Protein AF-A0A3N5T4N5-F1 (afdb_monomer)

Foldseek 3Di:
DDPPDQFPDCVQVVDDPVRNQVVVLVVVLVVLQLQCPQFPLQVVQQVVLVDDSVQRDHPVSVVSRDDDDPVSQVVQACDPVPGRGRRDRDPPVQFPDWAWDPQPPHDIGIDTDGPVRLVVLLVVLLRVCSNQVQAAPAEEEEQAAPDRHPACPSVQSNSVVRHYHYDDNHPDDLVRSLVVLQVVVGQAYEEAPVVVVVSCCCCVPVVVHHPVNSNHPTYHHDDDDD

Structure (mmCIF, N/CA/C/O backbone):
data_AF-A0A3N5T4N5-F1
#
_entry.id   AF-A0A3N5T4N5-F1
#
loop_
_atom_site.group_PDB
_atom_site.id
_atom_site.type_symbol
_atom_site.label_atom_id
_atom_site.label_alt_id
_atom_site.label_comp_id
_atom_site.label_asym_id
_atom_site.label_entity_id
_atom_site.label_seq_id
_atom_site.pdbx_PDB_ins_code
_atom_site.Cartn_x
_atom_site.Cartn_y
_atom_site.Cartn_z
_atom_site.occupancy
_atom_site.B_iso_or_equiv
_atom_site.auth_seq_id
_atom_site.auth_comp_id
_atom_site.auth_asym_id
_atom_site.auth_atom_id
_atom_site.pdbx_PDB_model_num
ATOM 1 N N . MET A 1 1 ? 5.142 -23.959 -7.190 1.00 54.25 1 MET A N 1
ATOM 2 C CA . MET A 1 1 ? 3.929 -23.129 -7.372 1.00 54.25 1 MET A CA 1
ATOM 3 C C . MET A 1 1 ? 3.303 -23.478 -8.712 1.00 54.25 1 MET A C 1
ATOM 5 O O . MET A 1 1 ? 4.038 -23.664 -9.674 1.00 54.25 1 MET A O 1
ATOM 9 N N . ASN A 1 2 ? 1.986 -23.679 -8.752 1.00 51.00 2 ASN A N 1
ATOM 10 C CA . ASN A 1 2 ? 1.292 -24.275 -9.895 1.00 51.00 2 ASN A CA 1
ATOM 11 C C . ASN A 1 2 ? 1.090 -23.215 -10.997 1.00 51.00 2 ASN A C 1
ATOM 13 O O . ASN A 1 2 ? 0.384 -22.235 -10.772 1.00 51.00 2 ASN A O 1
ATOM 17 N N . GLN A 1 3 ? 1.701 -23.384 -12.176 1.00 56.78 3 GLN A N 1
ATOM 18 C CA . GLN A 1 3 ? 1.667 -22.388 -13.267 1.00 56.78 3 GLN A CA 1
ATOM 19 C C . GLN A 1 3 ? 0.248 -22.097 -13.814 1.00 56.78 3 GLN A C 1
ATOM 21 O O . GLN A 1 3 ? 0.063 -21.132 -14.546 1.00 56.78 3 GLN A O 1
ATOM 26 N N . GLY A 1 4 ? -0.765 -22.882 -13.423 1.00 72.50 4 GLY A N 1
ATOM 27 C CA . GLY A 1 4 ? -2.178 -22.688 -13.779 1.00 72.50 4 GLY A CA 1
ATOM 28 C C . GLY A 1 4 ? -3.044 -21.968 -12.734 1.00 72.50 4 GLY A C 1
ATOM 29 O O . GLY A 1 4 ? -4.261 -21.908 -12.896 1.00 72.50 4 GLY A O 1
ATOM 30 N N . GLN A 1 5 ? -2.473 -21.451 -11.642 1.00 84.75 5 GLN A N 1
ATOM 31 C CA . GLN A 1 5 ? -3.257 -20.783 -10.601 1.00 84.75 5 GLN A CA 1
ATOM 32 C C . GLN A 1 5 ? -3.769 -19.407 -11.081 1.00 84.75 5 GLN A C 1
ATOM 34 O O . GLN A 1 5 ? -3.007 -18.462 -11.287 1.00 84.75 5 GLN A O 1
ATOM 39 N N . ARG A 1 6 ? -5.092 -19.289 -11.269 1.00 88.94 6 ARG A N 1
ATOM 40 C CA . ARG A 1 6 ? -5.744 -18.065 -11.777 1.00 88.94 6 ARG A CA 1
ATOM 41 C C . ARG A 1 6 ? -5.806 -16.937 -10.742 1.00 88.94 6 ARG A C 1
ATOM 43 O O . ARG A 1 6 ? -5.573 -15.789 -11.096 1.00 88.94 6 ARG A O 1
ATOM 50 N N . CYS A 1 7 ? -6.078 -17.283 -9.489 1.00 94.06 7 CYS A N 1
ATOM 51 C CA . CYS A 1 7 ? -6.287 -16.369 -8.363 1.00 94.06 7 CYS A CA 1
ATOM 52 C C . CYS A 1 7 ? -5.176 -16.549 -7.326 1.00 94.06 7 CYS A C 1
ATOM 54 O O . CYS A 1 7 ? -4.741 -17.680 -7.111 1.00 94.06 7 CYS A O 1
ATOM 56 N N . TRP A 1 8 ? -4.741 -15.478 -6.665 1.00 96.00 8 TRP A N 1
ATOM 57 C CA . TRP A 1 8 ? -3.746 -15.553 -5.590 1.00 96.00 8 TRP A CA 1
ATOM 58 C C . TRP A 1 8 ? -4.283 -16.356 -4.400 1.00 96.00 8 TRP A C 1
ATOM 60 O O . TRP A 1 8 ? -3.633 -17.282 -3.918 1.00 96.00 8 TRP A O 1
ATOM 70 N N . ASN A 1 9 ? -5.519 -16.073 -3.998 1.00 95.31 9 ASN A N 1
ATOM 71 C CA . ASN A 1 9 ? -6.227 -16.762 -2.934 1.00 95.31 9 ASN A CA 1
ATOM 72 C C . ASN A 1 9 ? -7.598 -17.227 -3.448 1.00 95.31 9 ASN A C 1
ATOM 74 O O . ASN A 1 9 ? -8.590 -16.505 -3.318 1.00 95.31 9 ASN A O 1
ATOM 78 N N . PRO A 1 10 ? -7.684 -18.444 -4.019 1.00 93.19 10 PRO A N 1
ATOM 79 C CA . PRO A 1 10 ? -8.934 -18.972 -4.556 1.00 93.19 10 PRO A CA 1
ATOM 80 C C . PRO A 1 10 ? -10.065 -18.980 -3.525 1.00 93.19 10 PRO A C 1
ATOM 82 O O . PRO A 1 10 ? -11.187 -18.639 -3.864 1.00 93.19 10 PRO A O 1
ATOM 85 N N . TYR A 1 11 ? -9.768 -19.280 -2.256 1.00 93.62 11 TYR A N 1
ATOM 86 C CA . TYR A 1 11 ? -10.780 -19.318 -1.201 1.00 93.62 11 TYR A CA 1
ATOM 87 C C . TYR A 1 11 ? -11.482 -17.968 -1.009 1.00 93.62 11 TYR A C 1
ATOM 89 O O . TYR A 1 11 ? -12.695 -17.939 -0.842 1.00 93.62 11 TYR A O 1
ATOM 97 N N . LEU A 1 12 ? -10.742 -16.855 -1.042 1.00 95.25 12 LEU A N 1
ATOM 98 C CA . LEU A 1 12 ? -11.322 -15.519 -0.877 1.00 95.25 12 LEU A CA 1
ATOM 99 C C . LEU A 1 12 ? -11.847 -14.923 -2.189 1.00 95.25 12 LEU A C 1
ATOM 101 O O . LEU A 1 12 ? -12.856 -14.221 -2.170 1.00 95.25 12 LEU A O 1
ATOM 105 N N . GLU A 1 13 ? -11.186 -15.187 -3.317 1.00 95.69 13 GLU A N 1
ATOM 106 C CA . GLU A 1 13 ? -11.529 -14.592 -4.618 1.00 95.69 13 GLU A CA 1
ATOM 107 C C . GLU A 1 13 ? -12.729 -15.255 -5.299 1.00 95.69 13 GLU A C 1
ATOM 109 O O . GLU A 1 13 ? -13.323 -14.652 -6.192 1.00 95.69 13 GLU A O 1
ATOM 114 N N . THR A 1 14 ? -13.109 -16.469 -4.888 1.00 95.06 14 THR A N 1
ATOM 115 C CA . THR A 1 14 ? -14.252 -17.194 -5.466 1.00 95.06 14 THR A CA 1
ATOM 116 C C . THR A 1 14 ? -15.444 -17.320 -4.520 1.00 95.06 14 THR A C 1
ATOM 118 O O . THR A 1 14 ? -16.346 -18.108 -4.801 1.00 95.06 14 THR A O 1
ATOM 121 N N . LEU A 1 15 ? -15.468 -16.576 -3.408 1.00 97.38 15 LEU A N 1
ATOM 122 C CA . LEU A 1 15 ? -16.640 -16.530 -2.528 1.00 97.38 15 LEU A CA 1
ATOM 123 C C . LEU A 1 15 ? -17.871 -16.055 -3.301 1.00 97.38 15 LEU A C 1
ATOM 125 O O . LEU A 1 15 ? -17.802 -15.117 -4.102 1.00 97.38 15 LEU A O 1
ATOM 129 N N . THR A 1 16 ? -19.026 -16.649 -3.005 1.00 98.25 16 THR A N 1
ATOM 130 C CA . THR A 1 16 ? -20.296 -16.092 -3.475 1.00 98.25 16 THR A CA 1
ATOM 131 C C . THR A 1 16 ? -20.502 -14.693 -2.893 1.00 98.25 16 THR A C 1
ATOM 133 O O . THR A 1 16 ? -19.926 -14.314 -1.867 1.00 98.25 16 THR A O 1
ATOM 136 N N . ARG A 1 17 ? -21.367 -13.895 -3.528 1.00 97.25 17 ARG A N 1
ATOM 137 C CA . ARG A 1 17 ? -21.640 -12.531 -3.058 1.00 97.25 17 ARG A CA 1
ATOM 138 C C . ARG A 1 17 ? -22.170 -12.501 -1.622 1.00 97.25 17 ARG A C 1
ATOM 140 O O . ARG A 1 17 ? -21.812 -11.606 -0.860 1.00 97.25 17 ARG A O 1
ATOM 147 N N . GLU A 1 18 ? -22.996 -13.477 -1.264 1.00 97.81 18 GLU A N 1
ATOM 148 C CA . GLU A 1 18 ? -23.557 -13.626 0.078 1.00 97.81 18 GLU A CA 1
ATOM 149 C C . GLU A 1 18 ? -22.475 -13.966 1.111 1.00 97.81 18 GLU A C 1
ATOM 151 O O . GLU A 1 18 ? -22.371 -13.302 2.146 1.00 97.81 18 GLU A O 1
ATOM 156 N N . GLU A 1 19 ? -21.611 -14.940 0.813 1.00 98.12 19 GLU A N 1
ATOM 157 C CA . GLU A 1 19 ? -20.500 -15.310 1.693 1.00 98.12 19 GLU A CA 1
ATOM 158 C C . GLU A 1 19 ? -19.517 -14.156 1.887 1.00 98.12 19 GLU A C 1
ATOM 160 O O . GLU A 1 19 ? -19.086 -13.899 3.014 1.00 98.12 19 GLU A O 1
ATOM 165 N N . LEU A 1 20 ? -19.211 -13.427 0.810 1.00 97.56 20 LEU A N 1
ATOM 166 C CA . LEU A 1 20 ? -18.356 -12.248 0.855 1.00 97.56 20 LEU A CA 1
ATOM 167 C C . LEU A 1 20 ? -18.965 -11.152 1.736 1.00 97.56 20 LEU A C 1
ATOM 169 O O . LEU A 1 20 ? -18.267 -10.608 2.592 1.00 97.56 20 LEU A O 1
ATOM 173 N N . HIS A 1 21 ? -20.256 -10.847 1.576 1.00 97.56 21 HIS A N 1
ATOM 174 C CA . HIS A 1 21 ? -20.948 -9.866 2.417 1.00 97.56 21 HIS A CA 1
ATOM 175 C C . HIS A 1 21 ? -20.937 -10.273 3.894 1.00 97.56 21 HIS A C 1
ATOM 177 O O . 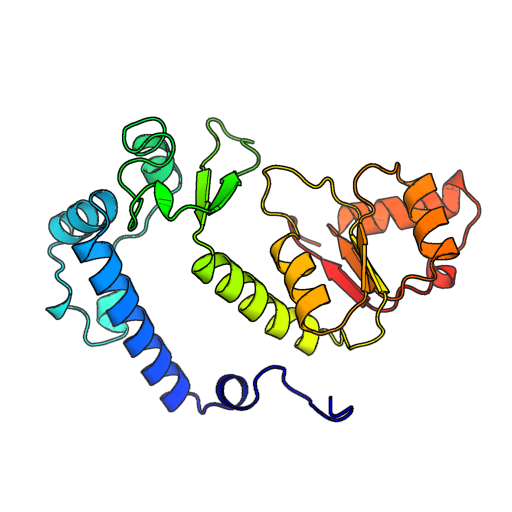HIS A 1 21 ? -20.645 -9.447 4.760 1.00 97.56 21 HIS A O 1
ATOM 183 N N . ARG A 1 22 ? -21.197 -11.550 4.195 1.00 98.00 22 ARG A N 1
ATOM 184 C CA . ARG A 1 22 ? -21.143 -12.079 5.564 1.00 98.00 22 ARG A CA 1
ATOM 185 C C . ARG A 1 22 ? -19.745 -11.925 6.170 1.00 98.00 22 ARG A C 1
ATOM 187 O O . ARG A 1 22 ? -19.619 -11.442 7.295 1.00 98.00 22 ARG A O 1
ATOM 194 N N . LEU A 1 23 ? -18.698 -12.269 5.415 1.00 98.00 23 LEU A N 1
ATOM 195 C CA . LEU A 1 23 ? -17.307 -12.110 5.845 1.00 98.00 23 LEU A CA 1
ATOM 196 C C . LEU A 1 23 ? -16.938 -10.635 6.067 1.00 98.00 23 LEU A C 1
ATOM 198 O O . LEU A 1 23 ? -16.291 -10.300 7.059 1.00 98.00 23 LEU A O 1
ATOM 202 N N . GLN A 1 24 ? -17.347 -9.747 5.161 1.00 97.88 24 GLN A N 1
ATOM 203 C CA . GLN A 1 24 ? -17.106 -8.307 5.264 1.00 97.88 24 GLN A CA 1
ATOM 204 C C . GLN A 1 24 ? -17.772 -7.710 6.505 1.00 97.88 24 GLN A C 1
ATOM 206 O O . GLN A 1 24 ? -17.111 -6.991 7.253 1.00 97.88 24 GLN A O 1
ATOM 211 N N . LEU A 1 25 ? -19.036 -8.052 6.773 1.00 98.44 25 LEU A N 1
ATOM 212 C CA . LEU A 1 25 ? -19.742 -7.602 7.972 1.00 98.44 25 LEU A CA 1
ATOM 213 C C . LEU A 1 25 ? -19.061 -8.115 9.248 1.00 98.44 25 LEU A C 1
ATOM 215 O O . LEU A 1 25 ? -18.836 -7.344 10.179 1.00 98.44 25 LEU A O 1
ATOM 219 N N . GLN A 1 26 ? -18.666 -9.391 9.281 1.00 98.31 26 GLN A N 1
ATOM 220 C CA . GLN A 1 26 ? -17.928 -9.963 10.409 1.00 98.31 26 GLN A CA 1
ATOM 221 C C . GLN A 1 26 ? -16.600 -9.225 10.657 1.00 98.31 26 GLN A C 1
ATOM 223 O O . GLN A 1 26 ? -16.291 -8.871 11.798 1.00 98.31 26 GLN A O 1
ATOM 228 N N . LYS A 1 27 ? -15.822 -8.963 9.598 1.00 97.81 27 LYS A N 1
ATOM 229 C CA . LYS A 1 27 ? -14.558 -8.215 9.687 1.00 97.81 27 LYS A CA 1
ATOM 230 C C . LYS A 1 27 ? -14.782 -6.774 10.140 1.00 97.81 27 LYS A C 1
ATOM 232 O O . LYS A 1 27 ? -14.050 -6.302 11.007 1.00 97.81 27 LYS A O 1
ATOM 237 N N . PHE A 1 28 ? -15.807 -6.103 9.616 1.00 98.31 28 PHE A N 1
ATOM 238 C CA . PHE A 1 28 ? -16.141 -4.740 10.017 1.00 98.31 28 PHE A CA 1
ATOM 239 C C . PHE A 1 28 ? -16.504 -4.669 11.503 1.00 98.31 28 PHE A C 1
ATOM 241 O O . PHE A 1 28 ? -15.934 -3.853 12.218 1.00 98.31 28 PHE A O 1
ATOM 248 N N . LYS A 1 29 ? -17.367 -5.568 12.001 1.00 98.50 29 LYS A N 1
ATOM 249 C CA . LYS A 1 29 ? -17.714 -5.643 13.433 1.00 98.50 29 LYS A CA 1
ATOM 250 C C . LYS A 1 29 ? -16.474 -5.801 14.309 1.00 98.50 29 LYS A C 1
ATOM 252 O O . LYS A 1 29 ? -16.352 -5.122 15.326 1.00 98.50 29 LYS A O 1
ATOM 257 N N . ARG A 1 30 ? -15.533 -6.659 13.897 1.00 98.38 30 ARG A N 1
ATOM 258 C CA . ARG A 1 30 ? -14.265 -6.860 14.611 1.00 98.38 30 ARG A CA 1
ATOM 259 C C . ARG A 1 30 ? -13.416 -5.586 14.643 1.00 98.38 30 ARG A C 1
ATOM 261 O O . ARG A 1 30 ? -12.951 -5.218 15.716 1.00 98.38 30 ARG A O 1
ATOM 268 N N . ILE A 1 31 ? -13.227 -4.918 13.504 1.00 97.44 31 ILE A N 1
ATOM 269 C CA . ILE A 1 31 ? -12.419 -3.687 13.413 1.00 97.44 31 ILE A CA 1
ATOM 270 C C . ILE A 1 31 ? -13.084 -2.539 14.180 1.00 97.44 31 ILE A C 1
ATOM 272 O O . ILE A 1 31 ? -12.409 -1.820 14.910 1.00 97.44 31 ILE A O 1
ATOM 276 N N . PHE A 1 32 ? -14.407 -2.395 14.075 1.00 98.31 32 PHE A N 1
ATOM 277 C CA . PHE A 1 32 ? -15.164 -1.383 14.805 1.00 98.31 32 PHE A CA 1
ATOM 278 C C . PHE A 1 32 ? -15.040 -1.578 16.319 1.00 98.31 32 PHE A C 1
ATOM 280 O O . PHE A 1 32 ? -14.701 -0.638 17.034 1.00 98.31 32 PHE A O 1
ATOM 287 N N . HIS A 1 33 ? -15.243 -2.810 16.803 1.00 98.62 33 HIS A N 1
ATOM 288 C CA . HIS A 1 33 ? -15.056 -3.145 18.213 1.00 98.62 33 HIS A CA 1
ATOM 289 C C . HIS A 1 33 ? -13.613 -2.892 18.671 1.00 98.62 33 HIS A C 1
ATOM 291 O O . HIS A 1 33 ? -13.399 -2.281 19.713 1.00 98.62 33 HIS A O 1
ATOM 297 N N . TRP A 1 34 ? -12.619 -3.300 17.876 1.00 98.38 34 TRP A N 1
ATOM 298 C CA . TRP A 1 34 ? -11.208 -3.057 18.173 1.00 98.38 34 TRP A CA 1
ATOM 299 C C . TRP A 1 34 ? -10.899 -1.563 18.313 1.00 98.38 34 TRP A C 1
ATOM 301 O O . TRP A 1 34 ? -10.340 -1.153 19.329 1.00 98.38 34 TRP A O 1
ATOM 311 N N . ALA A 1 35 ? -11.322 -0.746 17.345 1.00 98.06 35 ALA A N 1
ATOM 312 C CA . ALA A 1 35 ? -11.119 0.698 17.358 1.00 98.06 35 ALA A CA 1
ATOM 313 C C . ALA A 1 35 ? -11.848 1.374 18.532 1.00 98.06 35 ALA A C 1
ATOM 315 O O . ALA A 1 35 ? -11.267 2.236 19.189 1.00 98.06 35 ALA A O 1
ATOM 316 N N . TYR A 1 36 ? -13.081 0.954 18.841 1.00 98.38 36 TYR A N 1
ATOM 317 C CA . TYR A 1 36 ? -13.829 1.437 20.007 1.00 98.38 36 TYR A CA 1
ATOM 318 C C . TYR A 1 36 ? -13.075 1.147 21.316 1.00 98.38 36 TYR A C 1
ATOM 320 O O . TYR A 1 36 ? -12.969 2.002 22.198 1.00 98.38 36 TYR A O 1
ATOM 328 N N . THR A 1 37 ? -12.518 -0.057 21.447 1.00 98.38 37 THR A N 1
ATOM 329 C CA . THR A 1 37 ? -11.851 -0.502 22.674 1.00 98.38 37 THR A CA 1
ATOM 330 C C . THR A 1 37 ? -10.434 0.050 22.817 1.00 98.38 37 THR A C 1
ATOM 332 O O . THR A 1 37 ? -10.040 0.352 23.938 1.00 98.38 37 THR A O 1
ATOM 335 N N . HIS A 1 38 ? -9.683 0.266 21.735 1.00 97.81 38 HIS A N 1
ATOM 336 C CA . HIS A 1 38 ? -8.247 0.569 21.836 1.00 97.81 38 HIS A CA 1
ATOM 337 C C . HIS A 1 38 ? -7.857 1.983 21.396 1.00 97.81 38 HIS A C 1
ATOM 339 O O . HIS A 1 38 ? -6.853 2.505 21.869 1.00 97.81 38 HIS A O 1
ATOM 345 N N . SER A 1 39 ? -8.652 2.653 20.557 1.00 97.44 39 SER A N 1
ATOM 346 C CA . SER A 1 39 ? -8.343 4.015 20.112 1.00 97.44 39 SER A CA 1
ATOM 347 C C . SER A 1 39 ? -9.161 5.056 20.870 1.00 97.44 39 SER A C 1
ATOM 349 O O . SER A 1 39 ? -10.383 5.141 20.733 1.00 97.44 39 SER A O 1
ATOM 351 N N . ARG A 1 40 ? -8.476 5.936 21.612 1.00 96.62 40 ARG A N 1
ATOM 352 C CA . ARG A 1 40 ? -9.116 7.077 22.298 1.00 96.62 40 ARG A CA 1
ATOM 353 C C . ARG A 1 40 ? -9.790 8.037 21.318 1.00 96.62 40 ARG A C 1
ATOM 355 O O . ARG A 1 40 ? -10.783 8.680 21.659 1.00 96.62 40 ARG A O 1
ATOM 362 N N . PHE A 1 41 ? -9.236 8.186 20.118 1.00 97.50 41 PHE A N 1
ATOM 363 C CA . PHE A 1 41 ? -9.827 8.986 19.051 1.00 97.50 41 PHE A CA 1
ATOM 364 C C . PHE A 1 41 ? -11.135 8.367 18.543 1.00 97.50 41 PHE A C 1
ATOM 366 O O . PHE A 1 41 ? -12.175 9.023 18.610 1.00 97.50 41 PHE A O 1
ATOM 373 N N . HIS A 1 42 ? -11.102 7.105 18.106 1.00 98.25 42 HIS A N 1
ATOM 374 C CA . HIS A 1 42 ? -12.282 6.450 17.539 1.00 98.25 42 HIS A CA 1
ATOM 375 C C . HIS A 1 42 ? -13.387 6.261 18.578 1.00 98.25 42 HIS A C 1
ATOM 377 O O . HIS A 1 42 ? -14.543 6.530 18.270 1.00 98.25 42 HIS A O 1
ATOM 383 N N . ARG A 1 43 ? -13.049 5.903 19.825 1.00 98.38 43 ARG A N 1
ATOM 384 C CA . ARG A 1 43 ? -14.037 5.791 20.907 1.00 98.38 43 ARG A CA 1
ATOM 385 C C . ARG A 1 43 ? -14.838 7.080 21.088 1.00 98.38 43 ARG A C 1
ATOM 387 O O . ARG A 1 43 ? -16.058 7.048 20.992 1.00 98.38 43 ARG A O 1
ATOM 394 N N . ARG A 1 44 ? -14.160 8.223 21.257 1.00 97.94 44 ARG A N 1
ATOM 395 C CA . ARG A 1 44 ? -14.820 9.536 21.401 1.00 97.94 44 ARG A CA 1
ATOM 396 C C . ARG A 1 44 ? -15.672 9.886 20.185 1.00 97.94 44 ARG A C 1
ATOM 398 O O . ARG A 1 44 ? -16.754 10.450 20.330 1.00 97.94 44 ARG A O 1
ATOM 405 N N . LEU A 1 45 ? -15.176 9.575 18.988 1.00 98.06 45 LEU A N 1
ATOM 406 C CA . LEU A 1 45 ? -15.893 9.824 17.743 1.00 98.06 45 LEU A CA 1
ATOM 407 C C . LEU A 1 45 ? -17.192 9.000 17.662 1.00 98.06 45 LEU A C 1
ATOM 409 O O . LEU A 1 45 ? -18.231 9.540 17.288 1.00 98.06 45 LEU A O 1
ATOM 413 N N . TYR A 1 46 ? -17.147 7.724 18.048 1.00 98.31 46 TYR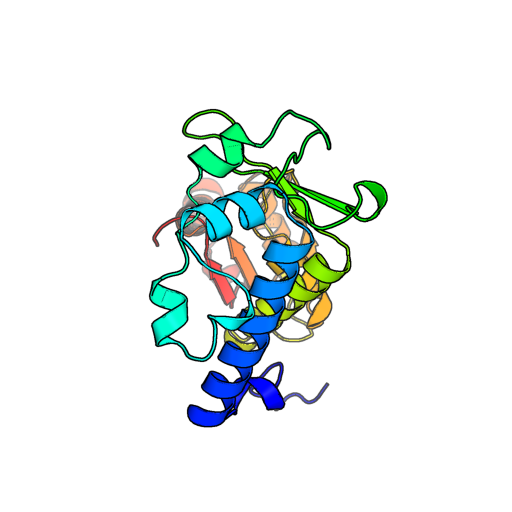 A N 1
ATOM 414 C CA . TYR A 1 46 ? -18.302 6.824 18.034 1.00 98.31 46 TYR A CA 1
ATOM 415 C C . TYR A 1 46 ? -19.302 7.134 19.156 1.00 98.31 46 TYR A C 1
ATOM 417 O O . TYR A 1 46 ? -20.499 7.210 18.891 1.00 98.31 46 TYR A O 1
ATOM 425 N N . GLU A 1 47 ? -18.829 7.423 20.371 1.00 98.00 47 GLU A N 1
ATOM 426 C CA . GLU A 1 47 ? -19.676 7.832 21.501 1.00 98.00 47 GLU A CA 1
ATOM 427 C C . GLU A 1 47 ? -20.432 9.133 21.199 1.00 98.00 47 GLU A C 1
ATOM 429 O O . GLU A 1 47 ? -21.630 9.228 21.455 1.00 98.00 47 GLU A O 1
ATOM 434 N N . LYS A 1 48 ? -19.776 10.114 20.560 1.00 97.88 48 LYS A N 1
ATOM 435 C CA . LYS A 1 48 ? -20.430 11.354 20.108 1.00 97.88 48 LYS A CA 1
ATOM 436 C C . LYS A 1 48 ? -21.532 11.100 19.071 1.00 97.88 48 LYS A C 1
ATOM 438 O O . LYS A 1 48 ? -22.486 11.870 19.000 1.00 97.88 48 LYS A O 1
ATOM 443 N N . ALA A 1 49 ? -21.405 10.039 18.276 1.00 97.62 49 ALA A N 1
ATOM 444 C CA . ALA A 1 49 ? -22.424 9.602 17.323 1.00 97.62 49 ALA A CA 1
ATOM 445 C C . ALA A 1 49 ? -23.504 8.700 17.959 1.00 97.62 49 ALA A C 1
ATOM 447 O O . ALA A 1 49 ? -24.406 8.251 17.253 1.00 97.62 49 ALA A O 1
ATOM 448 N N . GLY A 1 50 ? -23.424 8.424 19.268 1.00 98.00 50 GLY A N 1
ATOM 449 C CA . GLY A 1 50 ? -24.344 7.526 19.966 1.00 98.00 50 GLY A CA 1
ATOM 450 C C . GLY A 1 50 ? -24.229 6.072 19.505 1.00 98.00 50 GLY A C 1
ATOM 451 O O . GLY A 1 50 ? -25.242 5.381 19.434 1.00 98.00 50 GLY A O 1
ATOM 452 N N . LEU A 1 51 ? -23.024 5.629 19.129 1.00 98.19 51 LEU A N 1
ATOM 453 C CA . LEU A 1 51 ? -22.762 4.279 18.630 1.00 98.19 51 LEU A CA 1
ATOM 454 C C . LEU A 1 51 ? -21.886 3.480 19.590 1.00 98.19 51 LEU A C 1
ATOM 456 O O . LEU A 1 51 ? -20.834 3.943 20.026 1.00 98.19 51 LEU A O 1
ATOM 460 N N . THR A 1 52 ? -22.278 2.233 19.816 1.00 98.12 52 THR A N 1
ATOM 461 C CA . THR A 1 52 ? -21.522 1.196 20.520 1.00 98.12 52 THR A CA 1
ATOM 462 C C . THR A 1 52 ? -21.295 -0.009 19.598 1.00 98.12 52 THR A C 1
ATOM 464 O O . THR A 1 52 ? -21.969 -0.152 18.575 1.00 98.12 52 THR A O 1
ATOM 467 N N . PRO A 1 53 ? -20.371 -0.934 19.921 1.00 98.06 53 PRO A N 1
ATOM 468 C CA . PRO A 1 53 ? -20.159 -2.128 19.100 1.00 98.06 53 PRO A CA 1
ATOM 469 C C . PRO A 1 53 ? -21.399 -3.018 18.923 1.00 98.06 53 PRO A C 1
ATOM 471 O O . PRO A 1 53 ? -21.484 -3.740 17.929 1.00 98.06 53 PRO A O 1
ATOM 474 N N . ALA A 1 54 ? -22.352 -2.973 19.862 1.00 97.69 54 ALA A N 1
ATOM 475 C CA . ALA A 1 54 ? -23.590 -3.745 19.787 1.00 97.69 54 ALA A CA 1
ATOM 476 C C . ALA A 1 54 ? -24.553 -3.225 18.705 1.00 97.69 54 ALA A C 1
ATOM 478 O O . ALA A 1 54 ? -25.338 -4.008 18.175 1.00 97.69 54 ALA A O 1
ATOM 479 N N . ASP A 1 55 ? -24.449 -1.946 18.332 1.00 97.81 55 ASP A N 1
ATOM 480 C CA . ASP A 1 55 ? -25.312 -1.314 17.327 1.00 97.81 55 ASP A CA 1
ATOM 481 C C . ASP A 1 55 ? -24.985 -1.747 15.891 1.00 97.81 55 ASP A C 1
ATOM 483 O O . ASP A 1 55 ? -25.773 -1.514 14.980 1.00 97.81 55 ASP A O 1
ATOM 487 N N . ILE A 1 56 ? -23.825 -2.373 15.662 1.00 98.12 56 ILE A N 1
ATOM 488 C CA . ILE A 1 56 ? -23.394 -2.791 14.326 1.00 98.12 56 ILE A CA 1
ATOM 489 C C . ILE A 1 56 ? -23.825 -4.236 14.067 1.00 98.12 56 ILE A C 1
ATOM 491 O O . ILE A 1 56 ? -23.117 -5.203 14.377 1.00 98.12 56 ILE A O 1
ATOM 495 N N . THR A 1 57 ? -25.004 -4.389 13.469 1.00 97.12 57 THR A N 1
ATOM 496 C CA . THR A 1 57 ? -25.594 -5.700 13.154 1.00 97.12 57 THR A CA 1
ATOM 497 C C . THR A 1 57 ? -25.740 -5.955 11.659 1.00 97.12 57 THR A C 1
ATOM 499 O O . THR A 1 57 ? -25.823 -7.110 11.248 1.00 97.12 57 THR A O 1
ATOM 502 N N . SER A 1 58 ? -25.704 -4.899 10.848 1.00 97.50 58 SER A N 1
ATOM 503 C CA . SER A 1 58 ? -25.934 -4.934 9.407 1.00 97.50 58 SER A CA 1
ATOM 504 C C . SER A 1 58 ? -25.072 -3.907 8.660 1.00 97.50 58 SER A C 1
ATOM 506 O O . SER A 1 58 ? -24.437 -3.043 9.262 1.00 97.50 58 SER A O 1
ATOM 508 N N . PHE A 1 59 ? -25.071 -3.966 7.324 1.00 95.81 59 PHE A N 1
ATOM 509 C CA . PHE A 1 59 ? -24.452 -2.928 6.488 1.00 95.81 59 PHE A CA 1
ATOM 510 C C . PHE A 1 59 ? -25.174 -1.577 6.563 1.00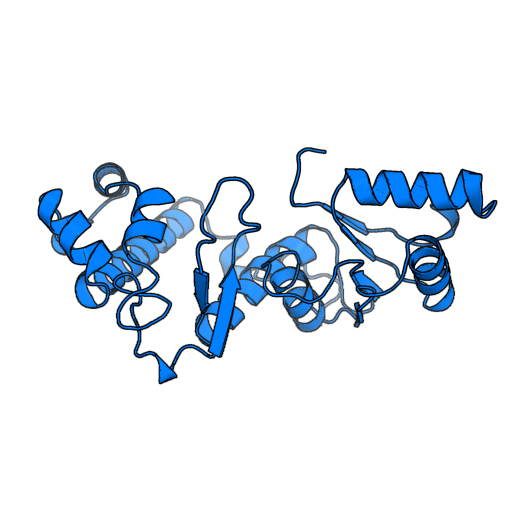 95.81 59 PHE A C 1
ATOM 512 O O . PHE A 1 59 ? -24.549 -0.551 6.302 1.00 95.81 59 PHE A O 1
ATOM 519 N N . GLU A 1 60 ? -26.465 -1.559 6.908 1.00 97.44 60 GLU A N 1
ATOM 520 C CA . GLU A 1 60 ? -27.202 -0.306 7.099 1.00 97.44 60 GLU A CA 1
ATOM 521 C C . GLU A 1 60 ? -26.650 0.456 8.307 1.00 97.44 60 GLU A C 1
ATOM 523 O O . GLU A 1 60 ? -26.393 1.654 8.221 1.00 97.44 60 GLU A O 1
ATOM 528 N N . ASP A 1 61 ? -26.326 -0.259 9.388 1.00 97.56 61 ASP A N 1
ATOM 529 C CA . ASP A 1 61 ? -25.743 0.338 10.593 1.00 97.56 61 ASP A CA 1
ATOM 530 C C . ASP A 1 61 ? -24.377 0.984 10.322 1.00 97.56 61 ASP A C 1
ATOM 532 O O . ASP A 1 61 ? -24.044 2.014 10.909 1.00 97.56 61 ASP A O 1
ATOM 536 N N . ILE A 1 62 ? -23.603 0.439 9.374 1.00 96.69 62 ILE A N 1
ATOM 537 C CA . ILE A 1 62 ? -22.300 0.992 8.970 1.00 96.69 62 ILE A CA 1
ATOM 538 C C . ILE A 1 62 ? -22.448 2.418 8.424 1.00 96.69 62 ILE A C 1
ATOM 540 O O . ILE A 1 62 ? -21.559 3.242 8.625 1.00 96.69 62 ILE A O 1
ATOM 544 N N . ARG A 1 63 ? -23.577 2.754 7.784 1.00 95.88 63 ARG A N 1
ATOM 545 C CA . ARG A 1 63 ? -23.818 4.105 7.247 1.00 95.88 63 ARG A CA 1
ATOM 546 C C . ARG A 1 63 ? -23.903 5.174 8.336 1.00 95.88 63 ARG A C 1
ATOM 548 O O . ARG A 1 63 ? -23.673 6.345 8.044 1.00 95.88 63 ARG A O 1
ATOM 555 N N . ARG A 1 64 ? -24.212 4.778 9.576 1.00 96.12 64 ARG A N 1
ATOM 556 C CA . ARG A 1 64 ? -24.254 5.667 10.746 1.00 96.12 64 ARG A CA 1
ATOM 557 C C . ARG A 1 64 ? -22.859 5.963 11.296 1.00 96.12 64 ARG A C 1
ATOM 559 O O . ARG A 1 64 ? -22.700 6.939 12.024 1.00 96.12 64 ARG A O 1
ATOM 566 N N . VAL A 1 65 ? -21.858 5.137 10.971 1.00 97.69 65 VAL A N 1
ATOM 567 C CA . VAL A 1 65 ? -20.492 5.304 11.475 1.00 97.69 65 VAL A CA 1
ATOM 568 C C . VAL A 1 65 ? -19.897 6.597 10.902 1.00 97.69 65 VAL A C 1
ATOM 570 O O . VAL A 1 65 ? -19.836 6.758 9.679 1.00 97.69 65 VAL A O 1
ATOM 573 N N . PRO A 1 66 ? -19.465 7.539 11.759 1.00 97.06 66 PRO A N 1
ATOM 574 C CA . PRO A 1 66 ? -18.932 8.816 11.309 1.00 97.06 66 PRO A CA 1
ATOM 575 C C . PRO A 1 66 ? -17.654 8.626 10.490 1.00 97.06 66 PRO A C 1
ATOM 577 O O . PRO A 1 66 ? -16.803 7.789 10.793 1.00 97.06 66 PRO A O 1
ATOM 580 N N . LYS A 1 67 ? -17.509 9.449 9.452 1.00 96.88 67 LYS A N 1
ATOM 581 C CA . LYS A 1 67 ? -16.304 9.474 8.622 1.00 96.88 67 LYS A CA 1
ATOM 582 C C . LYS A 1 67 ? -15.164 10.155 9.377 1.00 96.88 67 LYS A C 1
ATOM 584 O O . LYS A 1 67 ? -15.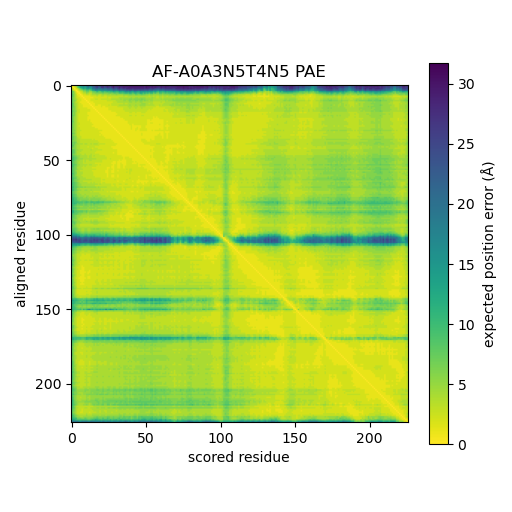385 11.136 10.082 1.00 96.88 67 LYS A O 1
ATOM 589 N N . VAL A 1 68 ? -13.951 9.652 9.173 1.00 95.25 68 VAL A N 1
ATOM 590 C CA . VAL A 1 68 ? -12.712 10.295 9.620 1.00 95.25 68 VAL A CA 1
ATOM 591 C C . VAL A 1 68 ? -12.152 11.106 8.461 1.00 95.25 68 VAL A C 1
ATOM 593 O O . VAL A 1 68 ? -12.011 10.587 7.353 1.00 95.25 68 VAL A O 1
ATOM 596 N N . ASP A 1 69 ? -11.828 12.370 8.710 1.00 92.88 69 ASP A N 1
ATOM 597 C CA . ASP A 1 69 ? -11.158 13.226 7.736 1.00 92.88 69 ASP A CA 1
ATOM 598 C C . ASP A 1 69 ? -9.679 13.458 8.084 1.00 92.88 69 ASP A C 1
ATOM 600 O O . ASP A 1 69 ? -9.192 13.152 9.176 1.00 92.88 69 ASP A O 1
ATOM 604 N N . LYS A 1 70 ? -8.934 14.010 7.120 1.00 90.25 70 LYS A N 1
ATOM 605 C CA . LYS A 1 70 ? -7.493 14.242 7.269 1.00 90.25 70 LYS A CA 1
ATOM 606 C C . LYS A 1 70 ? -7.171 15.289 8.346 1.00 90.25 70 LYS A C 1
ATOM 608 O O . LYS A 1 70 ? -6.098 15.217 8.937 1.00 90.25 70 LYS A O 1
ATOM 613 N N . SER A 1 71 ? -8.050 16.265 8.589 1.00 92.12 71 SER A N 1
ATOM 614 C CA . SER A 1 71 ? -7.872 17.263 9.661 1.00 92.12 71 SER A CA 1
ATOM 615 C C . SER A 1 71 ? -7.931 16.611 11.028 1.00 92.12 71 SER A C 1
ATOM 617 O O . SER A 1 71 ? -7.021 16.824 11.817 1.00 92.12 71 SER A O 1
ATOM 619 N N . MET A 1 72 ? -8.911 15.740 11.260 1.00 94.69 72 MET A N 1
ATOM 620 C CA . MET A 1 72 ? -9.041 15.015 12.522 1.00 94.69 72 MET A CA 1
ATOM 621 C C . MET A 1 72 ? -7.770 14.227 12.853 1.00 94.69 72 MET A C 1
ATOM 623 O O . MET A 1 72 ? -7.328 14.236 13.999 1.00 94.69 72 MET A O 1
ATOM 627 N N . LEU A 1 73 ? -7.157 13.586 11.848 1.00 93.50 73 LEU A N 1
ATOM 628 C CA . LEU A 1 73 ? -5.886 12.873 12.012 1.00 93.50 73 LEU A CA 1
ATOM 629 C C . LEU A 1 73 ? -4.714 13.816 12.321 1.00 93.50 73 LEU A C 1
ATOM 631 O O . LEU A 1 73 ? -3.874 13.488 13.154 1.00 93.50 73 LEU A O 1
ATOM 635 N N . ARG A 1 74 ? -4.654 14.998 11.698 1.00 91.81 74 ARG A N 1
ATOM 636 C CA . ARG A 1 74 ? -3.629 16.005 12.025 1.00 91.81 74 ARG A CA 1
ATOM 637 C C . ARG A 1 74 ? -3.774 16.521 13.454 1.00 91.81 74 ARG A C 1
ATOM 639 O O . ARG A 1 74 ? -2.779 16.601 14.161 1.00 91.81 74 ARG A O 1
ATOM 646 N N . ASP A 1 75 ? -4.998 16.811 13.887 1.00 93.69 75 ASP A N 1
ATOM 647 C CA . ASP A 1 75 ? -5.288 17.375 15.213 1.00 93.69 75 ASP A CA 1
ATOM 648 C C . ASP A 1 75 ? -4.948 16.408 16.354 1.00 93.69 75 ASP A C 1
ATOM 650 O O . ASP A 1 75 ? -4.736 16.803 17.510 1.00 93.69 75 ASP A O 1
ATOM 654 N N . ILE A 1 76 ? -4.941 15.107 16.051 1.00 94.19 76 ILE A N 1
ATOM 655 C CA . ILE A 1 76 ? -4.588 14.087 17.028 1.00 94.19 76 ILE A CA 1
ATOM 656 C C . ILE A 1 76 ? -3.103 13.731 17.029 1.00 94.19 76 ILE A C 1
ATOM 658 O O . ILE A 1 76 ? -2.665 13.167 18.023 1.00 94.19 76 ILE A O 1
ATOM 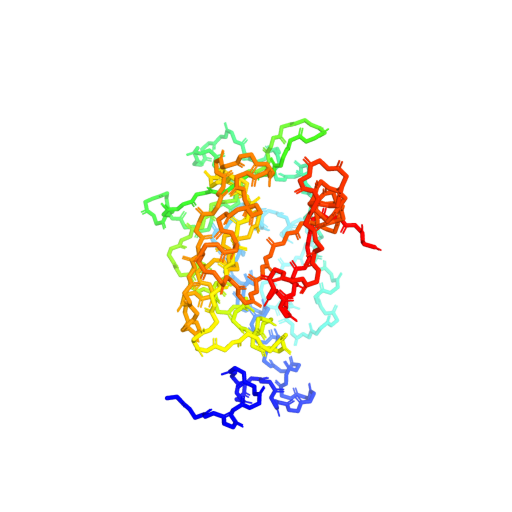662 N N . GLN A 1 77 ? -2.345 14.055 15.984 1.00 93.94 77 GLN A N 1
ATOM 663 C CA . GLN A 1 77 ? -0.920 13.733 15.878 1.00 93.94 77 GLN A CA 1
ATOM 664 C C . GLN A 1 77 ? -0.028 14.819 16.490 1.00 93.94 77 GLN A C 1
ATOM 666 O O . GLN A 1 77 ? -0.489 15.894 16.865 1.00 93.94 77 GLN A O 1
ATOM 671 N N . GLY A 1 78 ? 1.261 14.512 16.663 1.00 91.00 78 GLY A N 1
ATOM 672 C CA . GLY A 1 78 ? 2.227 15.421 17.298 1.00 91.00 78 GLY A CA 1
ATOM 673 C C . GLY A 1 78 ? 2.100 15.516 18.825 1.00 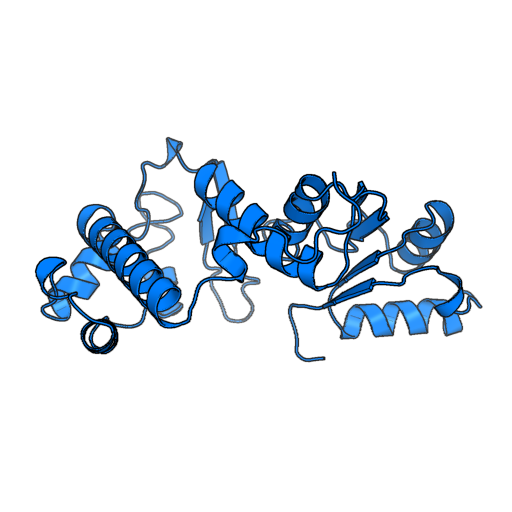91.00 78 GLY A C 1
ATOM 674 O O . GLY A 1 78 ? 2.755 16.347 19.447 1.00 91.00 78 GLY A O 1
ATOM 675 N N . LYS A 1 79 ? 1.291 14.648 19.442 1.00 91.25 79 LYS A N 1
ATOM 676 C CA . LYS A 1 79 ? 1.116 14.515 20.898 1.00 91.25 79 LYS A CA 1
ATOM 677 C C . LYS A 1 79 ? 1.216 13.055 21.336 1.00 91.25 79 LYS A C 1
ATOM 679 O O . LYS A 1 79 ? 1.271 12.157 20.502 1.00 91.25 79 LYS A O 1
ATOM 684 N N . ALA A 1 80 ? 1.237 12.824 22.648 1.00 91.62 80 ALA A N 1
ATOM 685 C CA . ALA A 1 80 ? 1.359 11.492 23.237 1.00 91.62 80 ALA A CA 1
ATOM 686 C C . ALA A 1 80 ? 0.210 10.534 22.826 1.00 91.62 80 ALA A C 1
ATOM 688 O O . ALA A 1 80 ? -0.956 10.933 22.922 1.00 91.62 80 ALA A O 1
ATOM 689 N N . PRO A 1 81 ? 0.495 9.266 22.468 1.00 93.31 81 PRO A N 1
ATOM 690 C CA . PRO A 1 81 ? 1.827 8.690 22.237 1.00 93.31 81 PRO A CA 1
ATOM 691 C C . PRO A 1 81 ? 2.495 9.305 20.998 1.00 93.31 81 PRO A C 1
ATOM 693 O O . PRO A 1 81 ? 1.997 9.174 19.884 1.00 93.31 81 PRO A O 1
ATOM 696 N N . PHE A 1 82 ? 3.610 10.015 21.190 1.00 93.44 82 PHE A N 1
ATOM 697 C CA . PHE A 1 82 ? 4.260 10.756 20.110 1.00 93.44 82 PHE A CA 1
ATOM 698 C C . PHE A 1 82 ? 4.930 9.773 19.136 1.00 93.44 82 PHE A C 1
ATOM 700 O O . PHE A 1 82 ? 5.585 8.845 19.612 1.00 93.44 82 PHE A O 1
ATOM 707 N N . PRO A 1 83 ? 4.814 9.965 17.806 1.00 93.06 83 PRO A N 1
ATOM 708 C CA . PRO A 1 83 ? 4.162 11.083 17.104 1.00 93.06 83 PRO A CA 1
ATOM 709 C C . PRO A 1 83 ? 2.688 10.839 16.711 1.00 93.06 83 PRO A C 1
ATOM 711 O O . PRO A 1 83 ? 2.049 11.733 16.152 1.00 93.06 83 PRO A O 1
ATOM 714 N N . TYR A 1 84 ? 2.144 9.650 16.978 1.00 94.94 84 TYR A N 1
ATOM 715 C CA . TYR A 1 84 ? 0.894 9.147 16.387 1.00 94.94 84 TYR A CA 1
ATOM 716 C C . TYR A 1 84 ? -0.387 9.591 17.103 1.00 94.94 84 TYR A C 1
ATOM 718 O O . TYR A 1 84 ? -1.459 9.654 16.497 1.00 94.94 84 TYR A O 1
ATOM 726 N N . GLY A 1 85 ? -0.278 9.904 18.391 1.00 94.75 85 GLY A N 1
ATOM 727 C CA . GLY A 1 85 ? -1.367 10.386 19.221 1.00 94.75 85 GLY A CA 1
ATOM 728 C C . GLY A 1 85 ? -2.549 9.425 19.353 1.00 94.75 85 GLY A C 1
ATOM 729 O O . GLY A 1 85 ? -2.402 8.206 19.380 1.00 94.75 85 GLY A O 1
ATOM 730 N N . ASP A 1 86 ? -3.750 9.985 19.497 1.00 94.75 86 ASP A N 1
ATOM 731 C CA . ASP A 1 86 ? -4.910 9.277 20.065 1.00 94.75 86 ASP A CA 1
ATOM 732 C C . ASP A 1 86 ? -5.538 8.191 19.167 1.00 94.75 86 ASP A C 1
ATOM 734 O O . ASP A 1 86 ? -6.433 7.465 19.620 1.00 94.75 86 ASP A O 1
ATOM 738 N N . ALA A 1 87 ? -5.126 8.092 17.898 1.00 94.88 87 ALA A N 1
ATOM 739 C CA . ALA A 1 87 ? -5.615 7.066 16.974 1.00 94.88 87 ALA A CA 1
ATOM 740 C C . ALA A 1 87 ? -4.926 5.713 17.158 1.00 94.88 87 ALA A C 1
ATOM 742 O O . ALA A 1 87 ? -5.514 4.703 16.769 1.00 94.88 87 ALA A O 1
ATOM 743 N N . LEU A 1 88 ? -3.730 5.687 17.754 1.00 95.94 88 LEU A N 1
ATOM 744 C CA . LEU A 1 88 ? -2.961 4.461 17.918 1.00 95.94 88 LEU A CA 1
ATOM 745 C C . LEU A 1 88 ? -3.761 3.438 18.743 1.00 95.94 88 LEU A C 1
ATOM 747 O O . LEU A 1 88 ? -4.277 3.764 19.811 1.00 95.94 88 LEU A O 1
ATOM 751 N N . CYS A 1 89 ? -3.905 2.224 18.207 1.00 96.69 89 CYS A N 1
ATOM 752 C CA . CYS A 1 89 ? -4.660 1.129 18.831 1.00 96.69 89 CYS A CA 1
ATOM 753 C C . CYS A 1 89 ? -3.763 0.112 19.553 1.00 96.69 89 CYS A C 1
ATOM 755 O O . CYS A 1 89 ? -4.272 -0.844 20.129 1.00 96.69 89 CYS A O 1
ATOM 757 N N . VAL A 1 90 ? -2.449 0.292 19.480 1.00 97.06 90 VAL A N 1
ATOM 758 C CA . VAL A 1 90 ? -1.435 -0.593 20.056 1.00 97.06 90 VAL A CA 1
ATOM 759 C C . VAL A 1 90 ? -0.453 0.235 20.891 1.00 97.06 90 VAL A C 1
ATOM 761 O O . VAL A 1 90 ? -0.390 1.457 20.722 1.00 97.06 90 VAL A O 1
ATOM 764 N N . PRO A 1 91 ? 0.305 -0.377 21.808 1.00 95.69 91 PRO A N 1
ATOM 765 C CA . PRO A 1 91 ? 1.456 0.267 22.429 1.00 95.69 91 PRO A CA 1
ATOM 766 C C . PRO A 1 91 ? 2.491 0.733 21.386 1.00 95.69 91 PRO A C 1
ATOM 768 O O . PRO A 1 91 ? 2.559 0.199 20.278 1.00 95.69 91 PRO A O 1
ATOM 771 N N . LEU A 1 92 ? 3.301 1.743 21.721 1.00 95.38 92 LEU A N 1
ATOM 772 C CA . LEU A 1 92 ? 4.260 2.329 20.770 1.00 95.38 92 LEU A CA 1
ATOM 773 C C . LEU A 1 92 ? 5.341 1.320 20.353 1.00 95.38 92 LEU A C 1
ATOM 775 O O . LEU A 1 92 ? 5.811 1.353 19.223 1.00 95.38 92 LEU A O 1
ATOM 779 N N . GLU A 1 93 ? 5.699 0.416 21.258 1.00 96.25 93 GLU A N 1
ATOM 780 C CA . GLU A 1 93 ? 6.660 -0.667 21.069 1.00 96.25 93 GLU A CA 1
ATOM 781 C C . GLU A 1 93 ? 6.226 -1.730 20.047 1.00 96.25 93 GLU A C 1
ATOM 783 O O . GLU A 1 93 ? 7.075 -2.468 19.555 1.00 96.25 93 GLU A O 1
ATOM 788 N N . GLU A 1 94 ? 4.936 -1.805 19.699 1.00 97.31 94 GLU A N 1
ATOM 789 C CA . GLU A 1 94 ? 4.441 -2.698 18.641 1.00 97.31 94 GLU A CA 1
ATOM 790 C C . GLU A 1 94 ? 4.518 -2.060 17.244 1.00 97.31 94 GLU A C 1
ATOM 792 O O . GLU A 1 94 ? 4.370 -2.753 16.234 1.00 97.31 94 GLU A O 1
ATOM 797 N N . VAL A 1 95 ? 4.757 -0.747 17.160 1.00 97.00 95 VAL A N 1
ATOM 798 C CA . VAL A 1 95 ? 4.918 -0.044 15.883 1.00 97.00 95 VAL A CA 1
ATOM 799 C C . VAL A 1 95 ? 6.302 -0.348 15.319 1.00 97.00 95 VAL A C 1
ATOM 801 O O . VAL A 1 95 ? 7.316 0.020 15.911 1.00 97.00 95 VAL A O 1
ATOM 804 N N . VAL A 1 96 ? 6.346 -0.984 14.149 1.00 96.06 96 VAL A N 1
ATOM 805 C CA . VAL A 1 96 ? 7.609 -1.396 13.510 1.00 96.06 96 VAL A CA 1
ATOM 806 C C . VAL A 1 96 ? 8.062 -0.421 12.431 1.00 96.06 96 VAL A C 1
ATOM 808 O O . VAL A 1 96 ? 9.254 -0.298 12.163 1.00 96.06 96 VAL A O 1
ATOM 811 N N . GLU A 1 97 ? 7.120 0.294 11.820 1.00 94.00 97 GLU A N 1
ATOM 812 C CA . GLU A 1 97 ? 7.398 1.278 10.785 1.00 94.00 97 GLU A CA 1
ATOM 813 C C . GLU A 1 97 ? 6.315 2.362 10.784 1.00 94.00 97 GLU A C 1
ATOM 815 O O . GLU A 1 97 ? 5.194 2.157 11.251 1.00 94.00 97 GLU A O 1
ATOM 820 N N . PHE A 1 98 ? 6.645 3.537 10.251 1.00 93.19 98 PHE A N 1
ATOM 821 C CA . PHE A 1 98 ? 5.637 4.515 9.876 1.00 93.19 98 PHE A CA 1
ATOM 822 C C . PHE A 1 98 ? 5.860 5.018 8.464 1.00 93.19 98 PHE A C 1
ATOM 824 O O . PHE A 1 98 ? 6.993 5.120 7.991 1.00 93.19 98 PHE A O 1
ATOM 831 N N . ARG A 1 99 ? 4.769 5.452 7.840 1.00 91.56 99 ARG A N 1
ATOM 832 C CA . ARG A 1 99 ? 4.779 6.241 6.609 1.00 91.56 99 ARG A CA 1
ATOM 833 C C . ARG A 1 99 ? 4.085 7.566 6.806 1.00 91.56 99 ARG A C 1
ATOM 835 O O . ARG A 1 99 ? 3.419 7.790 7.808 1.00 91.56 99 ARG A O 1
ATOM 842 N N . GLN A 1 100 ? 4.255 8.474 5.859 1.00 89.44 100 GLN A N 1
ATOM 843 C CA . GLN A 1 100 ? 3.588 9.763 5.892 1.00 89.44 100 GLN A CA 1
ATOM 844 C C . GLN A 1 100 ? 3.030 10.154 4.530 1.00 89.44 100 GLN A C 1
ATOM 846 O O . GLN A 1 100 ? 3.455 9.663 3.486 1.00 89.44 100 GLN A O 1
ATOM 851 N N . THR A 1 101 ? 2.070 11.074 4.529 1.00 83.75 101 THR A N 1
ATOM 852 C CA . THR A 1 101 ? 1.597 11.709 3.290 1.00 83.75 101 THR A CA 1
ATOM 853 C C . THR A 1 101 ? 2.585 12.775 2.798 1.00 83.75 101 THR A C 1
ATOM 855 O O . THR A 1 101 ? 3.241 13.408 3.619 1.00 83.75 101 THR A O 1
ATOM 858 N N . SER A 1 102 ? 2.611 13.067 1.492 1.00 73.12 102 SER A N 1
ATOM 859 C CA . SER A 1 102 ? 3.503 14.050 0.834 1.00 73.12 102 SER A CA 1
ATOM 860 C C . SER A 1 102 ? 3.365 15.519 1.264 1.00 73.12 102 SER A C 1
ATOM 862 O O . SER A 1 102 ? 4.069 16.369 0.735 1.00 73.12 102 SER A O 1
ATOM 864 N N . GLY A 1 103 ? 2.505 15.838 2.239 1.00 60.03 103 GLY A N 1
ATOM 865 C CA . GLY A 1 103 ? 2.467 17.164 2.873 1.00 60.03 103 GLY A CA 1
ATOM 866 C C . GLY A 1 103 ? 2.063 18.326 1.954 1.00 60.03 103 GLY A C 1
ATOM 867 O O . GLY A 1 103 ? 2.290 19.478 2.301 1.0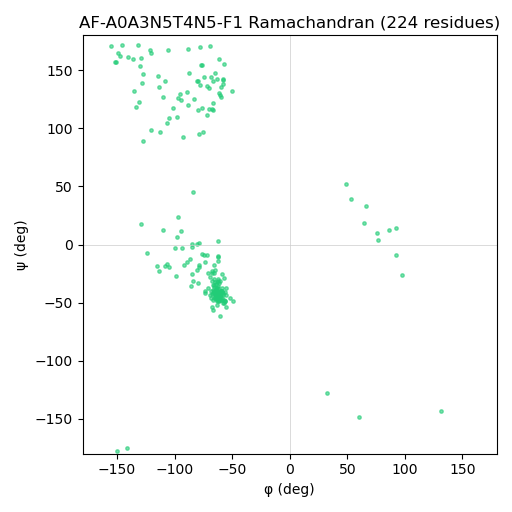0 60.03 103 GLY A O 1
ATOM 868 N N . THR A 1 104 ? 1.435 18.065 0.803 1.00 58.56 104 THR A N 1
ATOM 869 C CA . THR A 1 104 ? 1.150 19.087 -0.230 1.00 58.56 104 THR A CA 1
ATOM 870 C C . THR A 1 104 ? 0.220 20.223 0.215 1.00 58.56 104 THR A C 1
ATOM 872 O O . THR A 1 104 ? 0.144 21.244 -0.459 1.00 58.56 104 THR A O 1
ATOM 875 N N . THR A 1 105 ? -0.479 20.077 1.346 1.00 59.84 105 THR A N 1
ATOM 876 C CA . THR A 1 105 ? -1.444 21.061 1.871 1.00 59.84 105 THR A CA 1
ATOM 877 C C . THR A 1 105 ? -1.200 21.431 3.343 1.00 59.84 105 THR A C 1
ATOM 879 O O . THR A 1 105 ? -2.128 21.887 4.009 1.00 59.84 105 THR A O 1
ATOM 882 N N . GLY A 1 106 ? -0.009 21.166 3.896 1.00 68.00 106 GLY A N 1
ATOM 883 C CA . GLY A 1 106 ? 0.324 21.451 5.300 1.00 68.00 106 GLY A CA 1
ATOM 884 C C . GLY A 1 106 ? 0.973 20.270 6.025 1.00 68.00 106 GLY A C 1
ATOM 885 O O . GLY A 1 106 ? 1.757 19.531 5.436 1.00 68.00 106 GLY A O 1
ATOM 886 N N . GLN A 1 107 ? 0.641 20.086 7.307 1.00 76.25 107 GLN A N 1
ATOM 887 C CA . GLN A 1 107 ? 1.251 19.051 8.152 1.00 76.25 107 GLN A CA 1
ATOM 888 C C . GLN A 1 107 ? 1.001 17.635 7.590 1.00 76.25 107 GLN A C 1
ATOM 890 O O . GLN A 1 107 ? -0.155 17.293 7.285 1.00 76.25 107 GLN A O 1
ATOM 895 N N . PRO A 1 108 ? 2.051 16.808 7.426 1.00 85.00 108 PRO A N 1
ATOM 896 C CA . PRO A 1 108 ? 1.899 15.427 6.998 1.00 85.00 108 PRO A CA 1
ATOM 897 C C . PRO A 1 108 ? 1.141 14.625 8.060 1.00 85.00 108 PRO A C 1
ATOM 899 O O . PRO A 1 108 ? 1.236 14.896 9.252 1.00 85.00 108 PRO A O 1
ATOM 902 N N . VAL A 1 109 ? 0.372 13.636 7.607 1.00 91.12 109 VAL A N 1
ATOM 903 C CA . VAL A 1 109 ? -0.243 12.640 8.489 1.00 91.12 109 VAL A CA 1
ATOM 904 C C . VAL A 1 109 ? 0.650 11.410 8.491 1.00 91.12 109 VAL A C 1
ATOM 906 O O . VAL A 1 109 ? 0.956 10.895 7.414 1.00 91.12 109 VAL A O 1
ATOM 909 N N . TYR A 1 110 ? 1.049 10.976 9.681 1.00 92.62 110 TYR A N 1
ATOM 910 C CA . TYR A 1 110 ? 1.765 9.736 9.947 1.00 92.62 110 TYR A CA 1
ATOM 911 C C . TYR A 1 110 ? 0.800 8.546 9.973 1.00 92.62 110 TYR A C 1
ATOM 913 O O . TYR A 1 110 ? -0.304 8.642 10.508 1.00 92.62 110 TYR A O 1
ATOM 921 N N . GLN A 1 111 ? 1.237 7.423 9.424 1.00 92.81 111 GLN A N 1
ATOM 922 C CA . GLN A 1 111 ? 0.574 6.128 9.439 1.00 92.81 111 GLN A CA 1
ATOM 923 C C . GLN A 1 111 ? 1.537 5.146 10.118 1.00 92.81 111 GLN A C 1
ATOM 925 O O . GLN A 1 111 ? 2.503 4.749 9.471 1.00 92.81 111 GLN A O 1
ATOM 930 N N . PRO A 1 112 ? 1.357 4.844 11.416 1.00 95.38 112 PRO A N 1
ATOM 931 C CA . PRO A 1 112 ? 2.097 3.787 12.097 1.00 95.38 112 PRO A CA 1
ATOM 932 C C . PRO A 1 112 ? 1.519 2.422 11.744 1.00 95.38 112 PRO A C 1
ATOM 934 O O . PRO A 1 112 ? 0.301 2.251 11.786 1.00 95.38 112 PRO A O 1
ATOM 937 N N . ASP A 1 113 ? 2.388 1.456 11.481 1.00 95.88 113 ASP A N 1
ATOM 938 C CA . ASP A 1 113 ? 1.996 0.089 11.171 1.00 95.88 113 ASP A CA 1
ATOM 939 C C . ASP A 1 113 ? 2.760 -0.894 12.075 1.00 95.88 113 ASP A C 1
ATOM 941 O O . ASP A 1 113 ? 3.951 -0.727 12.370 1.00 95.88 113 ASP A O 1
ATOM 945 N N . THR A 1 114 ? 2.052 -1.919 12.548 1.00 97.50 114 THR A N 1
ATOM 946 C CA . THR A 1 114 ? 2.652 -3.108 13.166 1.00 97.50 114 THR A CA 1
ATOM 947 C C . THR A 1 114 ? 3.193 -4.048 12.088 1.00 97.50 114 THR A C 1
ATOM 949 O O . THR A 1 114 ? 2.911 -3.892 10.895 1.00 97.50 114 THR A O 1
ATOM 952 N N . TRP A 1 115 ? 3.943 -5.077 12.488 1.00 96.50 115 TRP A N 1
ATOM 953 C CA . TRP A 1 115 ? 4.372 -6.114 11.545 1.00 96.50 115 TRP A CA 1
ATOM 954 C C . TRP A 1 115 ? 3.174 -6.795 10.865 1.00 96.50 115 TRP A C 1
ATOM 956 O O . TRP A 1 115 ? 3.169 -6.989 9.651 1.00 96.50 115 TRP A O 1
ATOM 966 N N . GLN A 1 116 ? 2.123 -7.091 11.631 1.00 96.88 116 GLN A N 1
ATOM 967 C CA . GLN A 1 116 ? 0.907 -7.741 11.147 1.00 96.88 116 GLN A CA 1
ATOM 968 C C . GLN A 1 116 ? 0.138 -6.860 10.155 1.00 96.88 116 GLN A C 1
ATOM 970 O O . GLN A 1 116 ? -0.417 -7.370 9.177 1.00 96.88 116 GLN A O 1
ATOM 975 N N . ASP A 1 117 ? 0.123 -5.541 10.371 1.00 96.69 117 ASP A N 1
ATOM 976 C CA . ASP A 1 117 ? -0.448 -4.596 9.406 1.00 96.69 117 ASP A CA 1
ATOM 977 C C . ASP A 1 117 ? 0.313 -4.670 8.079 1.00 96.69 117 ASP A C 1
ATOM 979 O O . ASP A 1 117 ? -0.293 -4.702 7.005 1.00 96.69 117 ASP A O 1
ATOM 983 N N . TRP A 1 118 ? 1.641 -4.783 8.133 1.00 93.81 118 TRP A N 1
ATOM 984 C CA . TRP A 1 118 ? 2.466 -4.876 6.935 1.00 93.81 118 TRP A CA 1
ATOM 985 C C . TRP A 1 118 ? 2.332 -6.208 6.188 1.00 93.81 118 TRP A C 1
ATOM 987 O O . TRP A 1 118 ? 2.284 -6.241 4.951 1.00 93.81 118 TRP A O 1
ATOM 997 N N . GLU A 1 119 ? 2.189 -7.314 6.920 1.00 95.88 119 GLU A N 1
ATOM 998 C CA . GLU A 1 119 ? 1.838 -8.614 6.343 1.00 95.88 119 GLU A CA 1
ATOM 999 C C . GLU A 1 119 ? 0.497 -8.542 5.605 1.00 95.88 119 GLU A C 1
ATOM 1001 O O . GLU A 1 119 ? 0.365 -9.073 4.495 1.00 95.88 119 GLU A O 1
ATOM 1006 N N . TRP A 1 120 ? -0.480 -7.840 6.186 1.00 95.94 120 TRP A N 1
ATOM 1007 C CA . TRP A 1 120 ? -1.786 -7.613 5.576 1.00 95.94 120 TRP A CA 1
ATOM 1008 C C . TRP A 1 120 ? -1.706 -6.722 4.329 1.00 95.94 120 TRP A C 1
ATOM 1010 O O . TRP A 1 120 ? -2.320 -7.050 3.310 1.00 95.94 120 TRP A O 1
ATOM 1020 N N . TRP A 1 121 ? -0.920 -5.643 4.357 1.00 95.06 121 TRP A N 1
ATOM 1021 C CA . TRP A 1 121 ? -0.680 -4.784 3.190 1.00 95.06 121 TRP A CA 1
ATOM 1022 C C . TRP A 1 121 ? -0.057 -5.564 2.032 1.00 95.06 121 TRP A C 1
ATOM 1024 O O . TRP A 1 121 ? -0.539 -5.493 0.897 1.00 95.06 121 TRP A O 1
ATOM 1034 N N . SER A 1 122 ? 0.983 -6.341 2.334 1.00 96.38 122 SER A N 1
ATOM 1035 C CA . SER A 1 122 ? 1.687 -7.180 1.361 1.00 96.38 122 SER A CA 1
ATOM 1036 C C . SER A 1 122 ? 0.772 -8.266 0.793 1.00 96.38 122 SER A C 1
ATOM 1038 O O . SER A 1 122 ? 0.803 -8.549 -0.401 1.00 96.38 122 SER A O 1
ATOM 1040 N N . GLU A 1 123 ? -0.089 -8.858 1.628 1.00 97.38 123 GLU A N 1
ATOM 1041 C CA . GLU A 1 123 ? -1.122 -9.794 1.180 1.00 97.38 123 GLU A CA 1
ATOM 1042 C C . GLU A 1 123 ? -2.117 -9.117 0.232 1.00 97.38 123 GLU A C 1
ATOM 1044 O O . GLU A 1 123 ? -2.345 -9.638 -0.852 1.00 97.38 123 GLU A O 1
ATOM 1049 N N . CYS A 1 124 ? -2.653 -7.938 0.565 1.00 96.81 124 CYS A N 1
ATOM 1050 C CA . CYS A 1 124 ? -3.595 -7.219 -0.302 1.00 96.81 124 CYS A CA 1
ATOM 1051 C C . CYS A 1 124 ? -3.003 -6.911 -1.681 1.00 96.81 124 CYS A C 1
ATOM 1053 O O . CYS A 1 124 ? -3.666 -7.099 -2.702 1.00 96.81 124 CYS A O 1
ATOM 1055 N N . TRP A 1 125 ? -1.747 -6.468 -1.727 1.00 97.69 125 TRP A N 1
ATOM 1056 C CA . TRP A 1 125 ? -1.064 -6.207 -2.992 1.00 97.69 125 TRP A CA 1
ATOM 1057 C C . TRP A 1 125 ? -0.750 -7.486 -3.774 1.00 97.69 125 TRP A C 1
ATOM 1059 O O . TRP A 1 125 ? -0.763 -7.442 -5.003 1.00 97.69 125 TRP A O 1
ATOM 1069 N N . ALA A 1 126 ? -0.566 -8.635 -3.118 1.00 97.94 126 ALA A N 1
ATOM 1070 C CA . ALA A 1 126 ? -0.398 -9.911 -3.811 1.00 97.94 126 ALA A CA 1
ATOM 1071 C C . ALA A 1 126 ? -1.629 -10.270 -4.666 1.00 97.94 126 ALA A C 1
ATOM 1073 O O . ALA A 1 126 ? -1.458 -10.676 -5.816 1.00 97.94 126 ALA A O 1
ATOM 1074 N N . PHE A 1 127 ? -2.857 -10.016 -4.180 1.00 97.31 127 PHE A N 1
ATOM 1075 C CA . PHE A 1 127 ? -4.077 -10.149 -5.000 1.00 97.31 127 PHE A CA 1
ATOM 1076 C C . PHE A 1 127 ? -4.003 -9.278 -6.260 1.00 97.31 127 PHE A C 1
ATOM 1078 O O . PHE A 1 127 ? -4.270 -9.753 -7.363 1.00 97.31 127 PHE A O 1
ATOM 1085 N N . VAL A 1 128 ? -3.621 -8.006 -6.099 1.00 96.69 128 VAL A N 1
ATOM 1086 C CA . VAL A 1 128 ? -3.567 -7.028 -7.198 1.00 96.69 128 VAL A CA 1
ATOM 1087 C C . VAL A 1 128 ? -2.543 -7.445 -8.249 1.00 96.69 128 VAL A C 1
ATOM 1089 O O . VAL A 1 128 ? -2.873 -7.541 -9.430 1.00 96.69 128 VAL A O 1
ATOM 1092 N N . LEU A 1 129 ? -1.311 -7.728 -7.830 1.00 97.62 129 LEU A N 1
ATOM 1093 C CA . LEU A 1 129 ? -0.223 -8.081 -8.739 1.00 97.62 129 LEU A CA 1
ATOM 1094 C C . LEU A 1 129 ? -0.488 -9.417 -9.438 1.00 97.62 129 LEU A C 1
ATOM 1096 O O . LEU A 1 129 ? -0.282 -9.539 -10.649 1.00 97.62 129 LEU A O 1
ATOM 1100 N N . TRP A 1 130 ? -1.017 -10.407 -8.715 1.00 97.69 130 TRP A N 1
ATOM 1101 C CA . TRP A 1 130 ? -1.382 -11.684 -9.318 1.00 97.69 130 TRP A CA 1
ATOM 1102 C C . TRP A 1 130 ? -2.487 -11.520 -10.368 1.00 97.69 130 TRP A C 1
ATOM 1104 O O . TRP A 1 130 ? -2.377 -12.075 -11.466 1.00 97.69 130 TRP A O 1
ATOM 1114 N N . ALA A 1 131 ? -3.520 -10.721 -10.085 1.00 96.25 131 ALA A N 1
ATOM 1115 C CA . ALA A 1 131 ? -4.576 -10.410 -11.049 1.00 96.25 131 ALA A CA 1
ATOM 1116 C C . ALA A 1 131 ? -4.047 -9.643 -12.277 1.00 96.25 131 ALA A C 1
ATOM 1118 O O . ALA A 1 131 ? -4.530 -9.855 -13.387 1.00 96.25 131 ALA A O 1
ATOM 1119 N N . GLN A 1 132 ? -3.013 -8.814 -12.105 1.00 96.38 132 GLN A N 1
ATOM 1120 C CA . GLN A 1 132 ? -2.320 -8.094 -13.184 1.00 96.38 132 GLN A CA 1
ATOM 1121 C C . GLN A 1 132 ? -1.321 -8.961 -13.976 1.00 96.38 132 GLN A C 1
ATOM 1123 O O . GLN A 1 132 ? -0.671 -8.471 -14.897 1.00 96.38 132 GLN A O 1
ATOM 1128 N N . GLY A 1 133 ? -1.190 -10.250 -13.647 1.00 96.44 133 GLY A N 1
ATOM 1129 C CA . GLY A 1 133 ? -0.338 -11.185 -14.387 1.00 96.44 133 GLY A CA 1
ATOM 1130 C C . GLY A 1 133 ? 1.130 -11.209 -13.950 1.00 96.44 133 GLY A C 1
ATOM 1131 O O . GLY A 1 133 ? 1.954 -11.800 -14.650 1.00 96.44 133 GLY A O 1
ATOM 1132 N N . TYR A 1 134 ? 1.478 -10.606 -12.810 1.00 97.88 134 TYR A N 1
ATOM 1133 C CA . TYR A 1 134 ? 2.803 -10.770 -12.204 1.00 97.88 134 TYR A CA 1
ATOM 1134 C C . TYR A 1 134 ? 2.940 -12.196 -11.667 1.00 97.88 134 TYR A C 1
ATOM 1136 O O . TYR A 1 134 ? 2.012 -12.729 -11.055 1.00 97.88 134 TYR A O 1
ATOM 1144 N N . ARG A 1 135 ? 4.066 -12.851 -11.929 1.00 97.06 135 ARG A N 1
ATOM 1145 C CA . ARG A 1 135 ? 4.304 -14.262 -11.620 1.00 97.06 135 ARG A CA 1
ATOM 1146 C C . ARG A 1 135 ? 5.732 -14.487 -11.122 1.00 97.06 135 ARG A C 1
ATOM 1148 O O . ARG A 1 135 ? 6.612 -13.663 -11.386 1.00 97.06 135 ARG A O 1
ATOM 1155 N N . PRO A 1 136 ? 5.985 -15.628 -10.451 1.00 97.38 136 PRO A N 1
ATOM 1156 C CA . PRO A 1 136 ? 7.343 -16.052 -10.158 1.00 97.38 136 PRO A CA 1
ATOM 1157 C C . PRO A 1 136 ? 8.232 -16.016 -11.404 1.00 97.38 136 PRO A C 1
ATOM 1159 O O . PRO A 1 136 ? 7.839 -16.515 -12.460 1.00 97.38 136 PRO A O 1
ATOM 1162 N N . GLY A 1 137 ? 9.421 -15.429 -11.271 1.00 95.31 137 GLY A N 1
ATOM 1163 C CA . GLY A 1 137 ? 10.362 -15.228 -12.378 1.00 95.31 137 GLY A CA 1
ATOM 1164 C C . GLY A 1 137 ? 10.241 -13.882 -13.097 1.00 95.31 137 GLY A C 1
ATOM 1165 O O . GLY A 1 137 ? 11.128 -13.546 -13.879 1.00 95.31 137 GLY A O 1
ATOM 1166 N N . ASP A 1 138 ? 9.209 -13.079 -12.818 1.00 98.25 138 ASP A N 1
ATOM 1167 C CA . ASP A 1 138 ? 9.228 -11.678 -13.229 1.00 98.25 138 ASP A CA 1
ATOM 1168 C C . ASP A 1 138 ? 10.299 -10.897 -12.478 1.00 98.25 138 ASP A C 1
ATOM 1170 O O . ASP A 1 138 ? 10.454 -11.042 -11.266 1.00 98.25 138 ASP A O 1
ATOM 1174 N N . ARG A 1 139 ? 10.970 -10.000 -13.200 1.00 98.56 139 ARG A N 1
ATOM 1175 C CA . ARG A 1 139 ? 11.884 -9.019 -12.628 1.00 98.56 139 ARG A CA 1
ATOM 1176 C C . ARG A 1 139 ? 11.216 -7.649 -12.634 1.00 98.56 139 ARG A C 1
ATOM 1178 O O . ARG A 1 139 ? 11.016 -7.050 -13.692 1.00 98.56 139 ARG A O 1
ATOM 1185 N N . VAL A 1 140 ? 10.855 -7.172 -11.450 1.00 98.44 140 VAL A N 1
ATOM 1186 C CA . VAL A 1 140 ? 10.031 -5.985 -11.219 1.00 98.44 140 VAL A CA 1
ATOM 1187 C C . VAL A 1 140 ? 10.919 -4.790 -10.900 1.00 98.44 140 VAL A C 1
ATOM 1189 O O . VAL A 1 140 ? 11.496 -4.702 -9.818 1.00 98.44 140 VAL A O 1
ATOM 1192 N N . PHE A 1 141 ? 11.005 -3.834 -11.819 1.00 97.75 141 PHE A N 1
ATOM 1193 C CA . PHE A 1 141 ? 11.739 -2.592 -11.599 1.00 97.75 141 PHE A CA 1
ATOM 1194 C C . PHE A 1 141 ? 10.893 -1.564 -10.841 1.00 97.75 141 PHE A C 1
ATOM 1196 O O . PHE A 1 141 ? 9.803 -1.200 -11.289 1.00 97.75 141 PHE A O 1
ATOM 1203 N N . ILE A 1 142 ? 11.407 -1.052 -9.718 1.00 96.12 142 ILE A N 1
ATOM 1204 C CA . ILE A 1 142 ? 10.732 -0.027 -8.907 1.00 96.12 142 ILE A CA 1
ATOM 1205 C C . ILE A 1 142 ? 11.523 1.294 -8.980 1.00 96.12 142 ILE A C 1
ATOM 1207 O O . ILE A 1 142 ? 12.497 1.478 -8.246 1.00 96.12 142 ILE A O 1
ATOM 1211 N N . PRO A 1 143 ? 11.129 2.238 -9.857 1.00 93.56 143 PRO A N 1
ATOM 1212 C CA . PRO A 1 143 ? 11.784 3.525 -10.069 1.00 93.56 143 PRO A CA 1
ATOM 1213 C C . PRO A 1 143 ? 11.337 4.611 -9.065 1.00 93.56 143 PRO A C 1
ATOM 1215 O O . PRO A 1 143 ? 11.076 5.751 -9.454 1.00 93.56 143 PRO A O 1
ATOM 1218 N N . PHE A 1 144 ? 11.250 4.299 -7.770 1.00 85.88 144 PHE A N 1
ATOM 1219 C CA . PHE A 1 144 ? 10.919 5.287 -6.731 1.00 85.88 144 PHE A CA 1
ATOM 1220 C C . PHE A 1 144 ? 11.927 5.309 -5.603 1.00 85.88 144 PHE A C 1
ATOM 1222 O O . PHE A 1 144 ? 12.466 4.273 -5.225 1.00 85.88 144 PHE A O 1
ATOM 1229 N N . GLY A 1 145 ? 12.143 6.499 -5.042 1.00 83.56 145 GLY A N 1
ATOM 1230 C CA . GLY A 1 145 ? 12.935 6.656 -3.832 1.00 83.56 145 GLY A CA 1
ATOM 1231 C C . GLY A 1 145 ? 12.301 5.899 -2.666 1.00 83.56 145 GLY A C 1
ATOM 1232 O O . GLY A 1 145 ? 11.114 6.058 -2.389 1.00 83.56 145 GLY A O 1
ATOM 1233 N N . TYR A 1 146 ? 13.114 5.102 -1.980 1.00 85.56 146 TYR A N 1
ATOM 1234 C CA . TYR A 1 146 ? 12.736 4.396 -0.763 1.00 85.56 146 TYR A CA 1
ATOM 1235 C C . TYR A 1 146 ? 12.798 5.410 0.374 1.00 85.56 146 TYR A C 1
ATOM 1237 O O . TYR A 1 146 ? 13.870 5.742 0.876 1.00 85.56 146 TYR A O 1
ATOM 1245 N N . ASN A 1 147 ? 11.650 5.997 0.689 1.00 86.38 147 ASN A N 1
ATOM 1246 C CA . ASN A 1 147 ? 11.517 7.053 1.684 1.00 86.38 147 ASN A CA 1
ATOM 1247 C C . ASN A 1 147 ? 10.227 6.869 2.496 1.00 86.38 147 ASN A C 1
ATOM 1249 O O . ASN A 1 147 ? 9.498 5.892 2.327 1.00 86.38 147 ASN A O 1
ATOM 1253 N N . VAL A 1 148 ? 9.951 7.840 3.366 1.00 88.38 148 VAL A N 1
ATOM 1254 C CA . VAL A 1 148 ? 8.805 7.858 4.285 1.00 88.38 148 VAL A CA 1
ATOM 1255 C C . VAL A 1 148 ? 7.431 7.871 3.600 1.00 88.38 148 VAL A C 1
ATOM 1257 O O . VAL A 1 148 ? 6.423 7.693 4.276 1.00 88.38 148 VAL A O 1
ATOM 1260 N N . PHE A 1 149 ? 7.328 8.076 2.285 1.00 87.88 149 PHE A N 1
ATOM 1261 C CA . PHE A 1 149 ? 6.052 7.987 1.573 1.00 87.88 149 PHE A CA 1
ATOM 1262 C C . PHE A 1 149 ? 5.692 6.526 1.279 1.00 87.88 149 PHE A C 1
ATOM 1264 O O . PHE A 1 149 ? 6.545 5.720 0.916 1.00 87.88 149 PHE A O 1
ATOM 1271 N N . VAL A 1 150 ? 4.409 6.168 1.411 1.00 86.50 150 VAL A N 1
ATOM 1272 C CA . VAL A 1 150 ? 3.967 4.767 1.254 1.00 86.50 150 VAL A CA 1
ATOM 1273 C C . VAL A 1 150 ? 4.217 4.210 -0.156 1.00 86.50 150 VAL A C 1
ATOM 1275 O O . VAL A 1 150 ? 4.606 3.051 -0.277 1.00 86.50 150 VAL A O 1
ATOM 1278 N N . ALA A 1 151 ? 4.080 5.048 -1.194 1.00 85.25 151 ALA A N 1
ATOM 1279 C CA . ALA A 1 151 ? 4.363 4.752 -2.606 1.00 85.25 151 ALA A CA 1
ATOM 1280 C C . ALA A 1 151 ? 4.098 3.276 -2.990 1.00 85.25 151 ALA A C 1
ATOM 1282 O O . ALA A 1 151 ? 3.021 2.751 -2.718 1.00 85.25 151 ALA A O 1
ATOM 1283 N N . PHE A 1 152 ? 5.073 2.603 -3.603 1.00 90.38 152 PHE A N 1
ATOM 1284 C CA . PHE A 1 152 ? 4.988 1.190 -3.983 1.00 90.38 152 PHE A CA 1
ATOM 1285 C C . PHE A 1 152 ? 5.638 0.249 -2.972 1.00 90.38 152 PHE A C 1
ATOM 1287 O O . PHE A 1 152 ? 6.018 -0.858 -3.330 1.00 90.38 152 PHE A O 1
ATOM 1294 N N . TRP A 1 153 ? 5.768 0.636 -1.706 1.00 92.69 153 TRP A N 1
ATOM 1295 C CA . TRP A 1 153 ? 6.367 -0.260 -0.721 1.00 92.69 153 TRP A CA 1
ATOM 1296 C C . TRP A 1 153 ? 5.541 -1.527 -0.496 1.00 92.69 153 TRP A C 1
ATOM 1298 O O . TRP A 1 153 ? 6.104 -2.610 -0.454 1.00 92.69 153 TRP A O 1
ATOM 1308 N N . ALA A 1 154 ? 4.213 -1.441 -0.446 1.00 93.56 154 ALA A N 1
ATOM 1309 C CA . ALA A 1 154 ? 3.399 -2.653 -0.371 1.00 93.56 154 ALA A CA 1
ATOM 1310 C C . ALA A 1 154 ? 3.494 -3.491 -1.662 1.00 93.56 154 ALA A C 1
ATOM 1312 O O . ALA A 1 154 ? 3.551 -4.714 -1.599 1.00 93.56 154 ALA A O 1
ATOM 1313 N N . GLY A 1 155 ? 3.608 -2.840 -2.827 1.00 95.62 155 GLY A N 1
ATOM 1314 C CA . GLY A 1 155 ? 3.890 -3.511 -4.100 1.00 95.62 155 GLY A CA 1
ATOM 1315 C C . GLY A 1 155 ? 5.264 -4.186 -4.144 1.00 95.62 155 GLY A C 1
ATOM 1316 O O . GLY A 1 155 ? 5.389 -5.254 -4.732 1.00 95.62 155 GLY A O 1
ATOM 1317 N N . HIS A 1 156 ? 6.269 -3.613 -3.478 1.00 96.00 156 HIS A N 1
ATOM 1318 C CA . HIS A 1 156 ? 7.601 -4.189 -3.309 1.00 96.00 156 HIS A CA 1
ATOM 1319 C C . HIS A 1 156 ? 7.529 -5.520 -2.564 1.00 96.00 156 HIS A C 1
ATOM 1321 O O . HIS A 1 156 ? 7.852 -6.555 -3.140 1.00 96.00 156 HIS A O 1
ATOM 1327 N N . TYR A 1 157 ? 7.047 -5.510 -1.319 1.00 96.38 157 TYR A N 1
ATOM 1328 C CA . TYR A 1 157 ? 6.999 -6.735 -0.518 1.00 96.38 157 TYR A CA 1
ATOM 1329 C C . TYR A 1 157 ? 6.004 -7.748 -1.081 1.00 96.38 157 TYR A C 1
ATOM 1331 O O . TYR A 1 157 ? 6.235 -8.949 -0.995 1.00 96.38 157 TYR A O 1
ATOM 1339 N N . ALA A 1 158 ? 4.918 -7.299 -1.718 1.00 97.88 158 ALA A N 1
ATOM 1340 C CA . ALA A 1 158 ? 4.027 -8.200 -2.437 1.00 97.88 158 ALA A CA 1
ATOM 1341 C C . ALA A 1 158 ? 4.711 -8.866 -3.636 1.00 97.88 158 ALA A C 1
ATOM 1343 O O . ALA A 1 158 ? 4.516 -10.059 -3.841 1.00 97.88 158 ALA A O 1
ATOM 1344 N N . ALA A 1 159 ? 5.518 -8.136 -4.412 1.00 98.06 159 ALA A N 1
ATOM 1345 C CA . ALA A 1 159 ? 6.274 -8.712 -5.520 1.00 98.06 159 ALA A CA 1
ATOM 1346 C C . ALA A 1 159 ? 7.251 -9.789 -5.021 1.00 98.06 159 ALA A C 1
ATOM 1348 O O . ALA A 1 159 ? 7.262 -10.890 -5.569 1.00 98.06 159 ALA A O 1
ATOM 1349 N N . GLU A 1 160 ? 7.993 -9.524 -3.942 1.00 97.69 160 GLU A N 1
ATOM 1350 C CA . GLU A 1 160 ? 8.844 -10.538 -3.299 1.00 97.69 160 GLU A CA 1
ATOM 1351 C C . GLU A 1 160 ? 8.016 -11.742 -2.827 1.00 97.69 160 GLU A C 1
ATOM 1353 O O . GLU A 1 160 ? 8.329 -12.892 -3.141 1.00 97.69 160 GLU A O 1
ATOM 1358 N N . LYS A 1 161 ? 6.900 -11.480 -2.136 1.00 97.69 161 LYS A N 1
ATOM 1359 C CA . LYS A 1 161 ? 5.997 -12.498 -1.588 1.00 97.69 161 LYS A CA 1
ATOM 1360 C C . LYS A 1 161 ? 5.398 -13.419 -2.650 1.00 97.69 161 LYS A C 1
ATOM 1362 O O . LYS A 1 161 ? 5.286 -14.620 -2.408 1.00 97.69 161 LYS A O 1
ATOM 1367 N N . ILE A 1 162 ? 5.015 -12.895 -3.817 1.00 97.31 162 ILE A N 1
ATOM 1368 C CA . ILE A 1 162 ? 4.484 -13.713 -4.922 1.00 97.31 162 ILE A CA 1
ATOM 1369 C C . ILE A 1 162 ? 5.588 -14.396 -5.747 1.00 97.31 162 ILE A C 1
ATOM 1371 O O . ILE A 1 162 ? 5.273 -15.119 -6.692 1.00 97.31 162 ILE A O 1
ATOM 1375 N N . GLY A 1 163 ? 6.865 -14.195 -5.402 1.00 97.38 163 GLY A N 1
ATOM 1376 C CA . GLY A 1 163 ? 8.017 -14.854 -6.021 1.00 97.38 163 GLY A CA 1
ATOM 1377 C C . GLY A 1 163 ? 8.657 -14.098 -7.188 1.00 97.38 163 GLY A C 1
ATOM 1378 O O . GLY A 1 163 ? 9.422 -14.700 -7.948 1.00 97.38 163 GLY A O 1
ATOM 1379 N N . CYS A 1 164 ? 8.342 -12.817 -7.376 1.00 98.38 164 CYS A N 1
ATOM 1380 C CA . CYS A 1 164 ? 9.064 -11.961 -8.314 1.00 98.38 164 CYS A CA 1
ATOM 1381 C C . CYS A 1 164 ? 10.422 -11.532 -7.731 1.00 98.38 164 CYS A C 1
ATOM 1383 O O . CYS A 1 164 ? 10.602 -11.431 -6.520 1.00 98.38 164 CYS A O 1
ATOM 1385 N N . GLU A 1 165 ? 11.369 -11.213 -8.607 1.00 98.38 165 GLU A N 1
ATOM 1386 C CA . GLU A 1 165 ? 12.625 -10.556 -8.248 1.00 98.38 165 GLU A CA 1
ATOM 1387 C C . GLU A 1 165 ? 12.425 -9.038 -8.289 1.00 98.38 165 GLU A C 1
ATOM 1389 O O . GLU A 1 165 ? 12.096 -8.479 -9.337 1.00 98.38 165 GLU A O 1
ATOM 1394 N N . VAL A 1 166 ? 12.630 -8.345 -7.169 1.00 98.00 166 VAL A N 1
ATOM 1395 C CA . VAL A 1 166 ? 12.522 -6.882 -7.127 1.00 98.00 166 VAL A CA 1
ATOM 1396 C C . VAL A 1 166 ? 13.861 -6.222 -7.451 1.00 98.00 166 VAL A C 1
ATOM 1398 O O . VAL A 1 166 ? 14.889 -6.539 -6.860 1.00 98.00 166 VAL A O 1
ATOM 1401 N N . VAL A 1 167 ? 13.839 -5.245 -8.363 1.00 97.12 167 VAL A N 1
ATOM 1402 C CA . VAL A 1 167 ? 14.984 -4.388 -8.691 1.00 97.12 167 VAL A CA 1
ATOM 1403 C C . VAL A 1 167 ? 14.753 -2.984 -8.115 1.00 97.12 167 VAL A C 1
ATOM 1405 O O . VAL A 1 167 ? 13.969 -2.211 -8.683 1.00 97.12 167 VAL A O 1
ATOM 1408 N N . PRO A 1 168 ? 15.425 -2.620 -7.005 1.00 93.94 168 PRO A N 1
ATOM 1409 C CA . PRO A 1 168 ? 15.277 -1.313 -6.366 1.00 93.94 168 PRO A CA 1
ATOM 1410 C C . PRO A 1 168 ? 16.003 -0.217 -7.167 1.00 93.94 168 PRO A C 1
ATOM 1412 O O . PRO A 1 168 ? 17.205 -0.003 -7.028 1.00 93.94 168 PRO A O 1
ATOM 1415 N N . GLY A 1 169 ? 15.272 0.508 -8.017 1.00 92.81 169 GLY A N 1
ATOM 1416 C CA . GLY A 1 169 ? 15.817 1.520 -8.936 1.00 92.81 169 GLY A CA 1
ATOM 1417 C C . GLY A 1 169 ? 15.806 2.963 -8.414 1.00 92.81 169 GLY A C 1
ATOM 1418 O O . GLY A 1 169 ? 15.975 3.900 -9.194 1.00 92.81 169 GLY A O 1
ATOM 1419 N N . GLY A 1 170 ? 15.549 3.166 -7.120 1.00 86.38 170 GLY A N 1
ATOM 1420 C CA . GLY A 1 170 ? 15.045 4.433 -6.587 1.00 86.38 170 GLY A CA 1
ATOM 1421 C C . GLY A 1 170 ? 15.933 5.670 -6.718 1.00 86.38 170 GLY A C 1
ATOM 1422 O O . GLY A 1 170 ? 15.415 6.753 -6.977 1.00 86.38 170 GLY A O 1
ATOM 1423 N N . VAL A 1 171 ? 17.250 5.536 -6.568 1.00 88.12 171 VAL A N 1
ATOM 1424 C CA . VAL A 1 171 ? 18.188 6.684 -6.535 1.00 88.12 171 VAL A CA 1
ATOM 1425 C C . VAL A 1 171 ? 18.697 7.072 -7.929 1.00 88.12 171 VAL A C 1
ATOM 1427 O O . VAL A 1 171 ? 19.228 8.160 -8.125 1.00 88.12 171 VAL A O 1
ATOM 1430 N N . LEU A 1 172 ? 18.517 6.198 -8.918 1.00 91.88 172 LEU A N 1
ATOM 1431 C CA . LEU A 1 172 ? 19.007 6.407 -10.277 1.00 91.88 172 LEU A CA 1
ATOM 1432 C C . LEU A 1 172 ? 18.248 7.547 -10.971 1.00 91.88 172 LEU A C 1
ATOM 1434 O O . LEU A 1 172 ? 17.035 7.672 -10.795 1.00 91.88 172 LEU A O 1
ATOM 1438 N N . ASP A 1 173 ? 18.933 8.331 -11.805 1.00 95.50 173 ASP A N 1
ATOM 1439 C CA . ASP A 1 173 ? 18.258 9.235 -12.739 1.00 95.50 173 ASP A CA 1
ATOM 1440 C C . ASP A 1 173 ? 17.524 8.454 -13.846 1.00 95.50 173 ASP A C 1
ATOM 1442 O O . ASP A 1 173 ? 17.669 7.238 -13.991 1.00 95.50 173 ASP A O 1
ATOM 1446 N N . THR A 1 174 ? 16.710 9.142 -14.647 1.00 96.69 174 THR A N 1
ATOM 1447 C CA . THR A 1 174 ? 15.899 8.491 -15.684 1.00 96.69 174 THR A CA 1
ATOM 1448 C C . THR A 1 174 ? 16.730 7.721 -16.719 1.00 96.69 174 THR A C 1
ATOM 1450 O O . THR A 1 174 ? 16.333 6.619 -17.096 1.00 96.69 174 THR A O 1
ATOM 1453 N N . GLN A 1 175 ? 17.877 8.243 -17.167 1.00 97.56 175 GLN A N 1
ATOM 1454 C CA . GLN A 1 175 ? 18.713 7.556 -18.160 1.00 97.56 175 GLN A CA 1
ATOM 1455 C C . GLN A 1 175 ? 19.348 6.304 -17.548 1.00 97.56 175 GLN A C 1
ATOM 1457 O O . GLN A 1 175 ? 19.301 5.228 -18.146 1.00 97.56 175 GLN A O 1
ATOM 1462 N N . ALA A 1 176 ? 19.858 6.412 -16.322 1.00 97.06 176 ALA A N 1
ATOM 1463 C CA . ALA A 1 176 ? 20.402 5.293 -15.567 1.00 97.06 176 ALA A CA 1
ATOM 1464 C C . ALA A 1 176 ? 19.340 4.219 -15.269 1.00 97.06 176 ALA A C 1
ATOM 1466 O O . ALA A 1 176 ? 19.638 3.030 -15.367 1.00 97.06 176 ALA A O 1
ATOM 1467 N N . ARG A 1 177 ? 18.086 4.600 -14.981 1.00 97.00 177 ARG A N 1
ATOM 1468 C CA . ARG A 1 177 ? 16.960 3.656 -14.832 1.00 97.00 177 ARG A CA 1
ATOM 1469 C C . ARG A 1 177 ? 16.686 2.892 -16.122 1.00 97.00 177 ARG A C 1
ATOM 1471 O O . ARG A 1 177 ? 16.553 1.675 -16.073 1.00 97.00 177 ARG A O 1
ATOM 1478 N N . ILE A 1 178 ? 16.645 3.575 -17.268 1.00 97.88 178 ILE A N 1
ATOM 1479 C CA . ILE A 1 178 ? 16.439 2.939 -18.583 1.00 97.88 178 ILE A CA 1
ATOM 1480 C C . ILE A 1 178 ? 17.571 1.949 -18.886 1.00 97.88 178 ILE A C 1
ATOM 1482 O O . ILE A 1 178 ? 17.313 0.806 -19.269 1.00 97.88 178 ILE A O 1
ATOM 1486 N N . LEU A 1 179 ? 18.825 2.355 -18.665 1.00 97.44 179 LEU A N 1
ATOM 1487 C CA . LEU A 1 179 ? 19.980 1.474 -18.847 1.00 97.44 179 LEU A CA 1
ATOM 1488 C C . LEU A 1 179 ? 19.923 0.271 -17.908 1.00 97.44 179 LEU A C 1
ATOM 1490 O O . LEU A 1 179 ? 20.161 -0.847 -18.359 1.00 97.44 179 LEU A O 1
ATOM 1494 N N . LYS A 1 180 ? 19.554 0.483 -16.639 1.00 97.81 180 LYS A N 1
ATOM 1495 C CA . LYS A 1 180 ? 19.439 -0.596 -15.659 1.00 97.81 180 LYS A CA 1
ATOM 1496 C C . LYS A 1 180 ? 18.326 -1.568 -16.029 1.00 97.81 180 LYS A C 1
ATOM 1498 O O . LYS A 1 180 ? 18.584 -2.762 -16.005 1.00 97.81 180 LYS A O 1
ATOM 1503 N N . ILE A 1 181 ? 17.143 -1.085 -16.430 1.00 97.88 181 ILE A N 1
ATOM 1504 C CA . ILE A 1 181 ? 16.033 -1.915 -16.937 1.00 97.88 181 ILE A CA 1
ATOM 1505 C C . ILE A 1 181 ? 16.522 -2.833 -18.060 1.00 97.88 181 ILE A C 1
ATOM 1507 O O . ILE A 1 181 ? 16.248 -4.030 -18.027 1.00 97.88 181 ILE A O 1
ATOM 1511 N N . ARG A 1 182 ? 17.291 -2.292 -19.012 1.00 97.12 182 ARG A N 1
ATOM 1512 C CA . ARG A 1 182 ? 17.855 -3.060 -20.128 1.00 97.12 182 ARG A CA 1
ATOM 1513 C C . ARG A 1 182 ? 18.926 -4.058 -19.679 1.00 97.12 182 ARG A C 1
ATOM 1515 O O . ARG A 1 182 ? 18.896 -5.207 -20.106 1.00 97.12 182 ARG A O 1
ATOM 1522 N N . GLU A 1 183 ? 19.857 -3.632 -18.828 1.00 97.56 183 GLU A N 1
ATOM 1523 C CA . GLU A 1 183 ? 20.949 -4.456 -18.286 1.00 97.56 183 GLU A CA 1
ATOM 1524 C C . GLU A 1 183 ? 20.406 -5.685 -17.560 1.00 97.56 183 GLU A C 1
ATOM 1526 O O . GLU A 1 183 ? 20.801 -6.813 -17.851 1.00 97.56 183 GLU A O 1
ATOM 1531 N N . VAL A 1 184 ? 19.456 -5.464 -16.652 1.00 97.69 184 VAL A N 1
ATOM 1532 C CA . VAL A 1 184 ? 18.843 -6.537 -15.875 1.00 97.69 184 VAL A CA 1
ATOM 1533 C C . VAL A 1 184 ? 17.693 -7.191 -16.621 1.00 97.69 184 VAL A C 1
ATOM 1535 O O . VAL A 1 184 ? 17.118 -8.123 -16.093 1.00 97.69 184 VAL A O 1
ATOM 1538 N N . ARG A 1 185 ? 17.315 -6.744 -17.823 1.00 97.88 185 ARG A N 1
ATOM 1539 C CA . ARG A 1 185 ? 16.165 -7.287 -18.569 1.00 97.88 185 ARG A CA 1
ATOM 1540 C C . ARG A 1 185 ? 14.909 -7.381 -17.691 1.00 97.88 185 ARG A C 1
ATOM 1542 O O . ARG A 1 185 ? 14.327 -8.456 -17.543 1.00 97.88 185 ARG A O 1
ATOM 1549 N N . ALA A 1 186 ? 14.551 -6.279 -17.031 1.00 98.25 186 ALA A N 1
ATOM 1550 C CA . ALA A 1 186 ? 13.331 -6.236 -16.230 1.00 98.25 186 ALA A CA 1
ATOM 1551 C C . ALA A 1 186 ? 12.113 -6.565 -17.111 1.00 98.25 186 ALA A C 1
ATOM 1553 O O . ALA A 1 186 ? 12.060 -6.171 -18.273 1.00 98.25 186 ALA A O 1
ATOM 1554 N N . THR A 1 187 ? 11.140 -7.290 -16.558 1.00 98.50 187 THR A N 1
ATOM 1555 C CA . THR A 1 187 ? 9.945 -7.747 -17.291 1.00 98.50 187 THR A CA 1
ATOM 1556 C C . THR A 1 187 ? 8.692 -6.983 -16.894 1.00 98.50 187 THR A C 1
ATOM 1558 O O . THR A 1 187 ? 7.689 -7.008 -17.613 1.00 98.50 187 THR A O 1
ATOM 1561 N N . ALA A 1 188 ? 8.736 -6.295 -15.755 1.00 98.25 188 ALA A N 1
ATOM 1562 C CA . ALA A 1 188 ? 7.633 -5.520 -15.229 1.00 98.25 188 ALA A CA 1
ATOM 1563 C C . ALA A 1 188 ? 8.137 -4.297 -14.460 1.00 98.25 188 ALA A C 1
ATOM 1565 O O . ALA A 1 188 ? 9.294 -4.240 -14.042 1.00 98.25 188 ALA A O 1
ATOM 1566 N N . MET A 1 189 ? 7.264 -3.321 -14.243 1.00 97.12 189 MET A N 1
ATOM 1567 C CA . MET A 1 189 ? 7.576 -2.161 -13.413 1.00 97.12 189 MET A CA 1
ATOM 1568 C C . MET A 1 189 ? 6.341 -1.606 -12.715 1.00 97.12 189 MET A C 1
ATOM 1570 O O . MET A 1 189 ? 5.210 -1.925 -13.079 1.00 97.12 189 MET A O 1
ATOM 1574 N N . MET A 1 190 ? 6.561 -0.765 -11.712 1.00 96.38 190 MET A N 1
ATOM 1575 C CA . MET A 1 190 ? 5.492 -0.039 -11.033 1.00 96.38 190 MET A CA 1
ATOM 1576 C C . MET A 1 190 ? 5.857 1.437 -10.951 1.00 96.38 190 MET A C 1
ATOM 1578 O O . MET A 1 190 ? 6.923 1.758 -10.441 1.00 96.38 190 MET A O 1
ATOM 1582 N N . ALA A 1 191 ? 5.032 2.337 -11.478 1.00 95.06 191 ALA A N 1
ATOM 1583 C CA . ALA A 1 191 ? 5.352 3.765 -11.573 1.00 95.06 191 ALA A CA 1
ATOM 1584 C C . ALA A 1 191 ? 4.105 4.654 -11.508 1.00 95.06 191 ALA A C 1
ATOM 1586 O O . ALA A 1 191 ? 2.995 4.165 -11.331 1.00 95.06 191 ALA A O 1
ATOM 1587 N N . THR A 1 192 ? 4.272 5.971 -11.636 1.00 94.56 192 THR A N 1
ATOM 1588 C CA . THR A 1 192 ? 3.143 6.853 -11.944 1.00 94.56 192 THR A CA 1
ATOM 1589 C C . THR A 1 192 ? 2.979 6.935 -13.469 1.00 94.56 192 THR A C 1
ATOM 1591 O O . THR A 1 192 ? 3.988 6.842 -14.182 1.00 94.56 192 THR A O 1
ATOM 1594 N N . PRO A 1 193 ? 1.752 7.094 -13.999 1.00 95.19 193 PRO A N 1
ATOM 1595 C CA . PRO A 1 193 ? 1.508 7.222 -15.435 1.00 95.19 193 PRO A CA 1
ATOM 1596 C C . PRO A 1 193 ? 2.399 8.258 -16.129 1.00 95.19 193 PRO A C 1
ATOM 1598 O O . PRO A 1 193 ? 3.042 7.943 -17.133 1.00 95.19 193 PRO A O 1
ATOM 1601 N N . THR A 1 194 ? 2.506 9.474 -15.583 1.00 95.19 194 THR A N 1
ATOM 1602 C CA . THR A 1 194 ? 3.301 10.542 -16.210 1.00 95.19 194 THR A CA 1
ATOM 1603 C C . THR A 1 194 ? 4.785 10.202 -16.218 1.00 95.19 194 THR A C 1
ATOM 1605 O O . THR A 1 194 ? 5.480 10.486 -17.196 1.00 95.19 194 THR A O 1
ATOM 1608 N N . TYR A 1 195 ? 5.277 9.520 -15.178 1.00 95.06 195 TYR A N 1
ATOM 1609 C CA . TYR A 1 195 ? 6.672 9.115 -15.116 1.00 95.06 195 TYR A CA 1
ATOM 1610 C C . TYR A 1 195 ? 7.004 8.037 -16.155 1.00 95.06 195 TYR A C 1
ATOM 1612 O O . TYR A 1 195 ? 8.041 8.141 -16.808 1.00 95.06 195 TYR A O 1
ATOM 1620 N N . ILE A 1 196 ? 6.117 7.060 -16.390 1.00 95.75 196 ILE A N 1
ATOM 1621 C CA . ILE A 1 196 ? 6.276 6.080 -17.485 1.00 95.75 196 ILE A CA 1
ATOM 1622 C C . ILE A 1 196 ? 6.416 6.784 -18.834 1.00 95.75 196 ILE A C 1
ATOM 1624 O O . ILE A 1 196 ? 7.338 6.489 -19.599 1.00 95.75 196 ILE A O 1
ATOM 1628 N N . LEU A 1 197 ? 5.526 7.739 -19.118 1.00 96.12 197 LEU A N 1
ATOM 1629 C CA . LEU A 1 197 ? 5.560 8.501 -20.364 1.00 96.12 197 LEU A CA 1
ATOM 1630 C C . LEU A 1 197 ? 6.857 9.311 -20.488 1.00 96.12 197 LEU A C 1
ATOM 1632 O O . LEU A 1 197 ? 7.497 9.284 -21.540 1.00 96.12 197 LEU A O 1
ATOM 1636 N N . GLY A 1 198 ? 7.299 9.949 -19.401 1.00 97.00 198 GLY A N 1
ATOM 1637 C CA . GLY A 1 198 ? 8.564 10.682 -19.353 1.00 97.00 198 GLY A CA 1
ATOM 1638 C C . GLY A 1 198 ? 9.796 9.791 -19.554 1.00 97.00 198 GLY A C 1
ATOM 1639 O O . GLY A 1 198 ? 10.746 10.192 -20.235 1.00 97.00 198 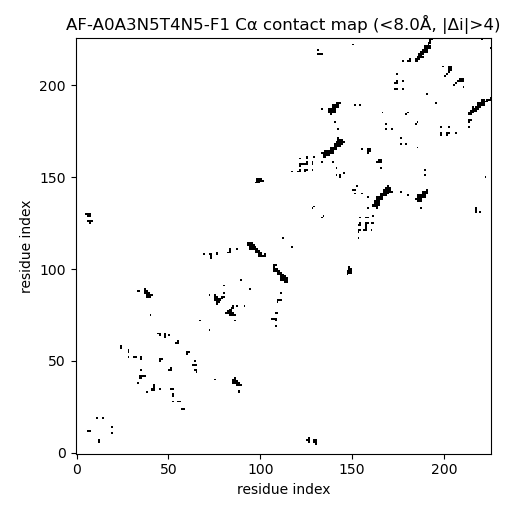GLY A O 1
ATOM 1640 N N . MET A 1 199 ? 9.790 8.563 -19.022 1.00 97.25 199 MET A N 1
ATOM 1641 C CA . MET A 1 199 ? 10.840 7.572 -19.288 1.00 97.25 199 MET A CA 1
ATOM 1642 C C . MET A 1 199 ? 10.863 7.177 -20.768 1.00 97.25 199 MET A C 1
ATOM 1644 O O . MET A 1 199 ? 11.929 7.178 -21.382 1.00 97.25 199 MET A O 1
ATOM 1648 N N . ALA A 1 200 ? 9.700 6.891 -21.362 1.00 97.44 200 ALA A N 1
ATOM 1649 C CA . ALA A 1 200 ? 9.596 6.529 -22.775 1.00 97.44 200 ALA A CA 1
ATOM 1650 C C . ALA A 1 200 ? 10.032 7.677 -23.703 1.00 97.44 200 ALA A C 1
ATOM 1652 O O . ALA A 1 200 ? 10.707 7.452 -24.709 1.00 97.44 200 ALA A O 1
ATOM 1653 N N . GLU A 1 201 ? 9.687 8.920 -23.365 1.00 98.12 201 GLU A N 1
ATOM 1654 C CA . GLU A 1 201 ? 10.155 10.100 -24.091 1.00 98.12 201 GLU A CA 1
ATOM 1655 C C . GLU A 1 201 ? 11.671 10.284 -23.965 1.00 98.12 201 GLU A C 1
ATOM 1657 O O . GLU A 1 201 ? 12.339 10.539 -24.967 1.00 98.12 201 GLU A O 1
ATOM 1662 N N . THR A 1 202 ? 12.226 10.102 -22.763 1.00 98.38 202 THR A N 1
ATOM 1663 C CA . THR A 1 202 ? 13.673 10.188 -22.520 1.00 98.38 202 THR A CA 1
ATOM 1664 C C . THR A 1 202 ? 14.436 9.136 -23.319 1.00 98.38 202 THR A C 1
ATOM 1666 O O . THR A 1 202 ? 15.421 9.479 -23.974 1.00 98.38 202 THR A O 1
ATOM 1669 N N . ALA A 1 203 ? 13.962 7.886 -23.323 1.00 98.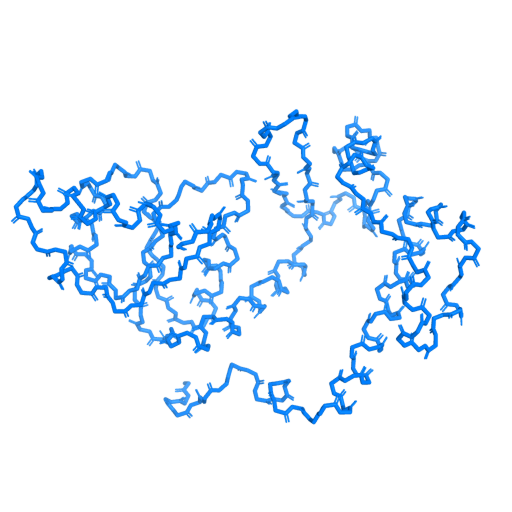12 203 ALA A N 1
ATOM 1670 C CA . ALA A 1 203 ? 14.554 6.808 -24.109 1.00 98.12 203 ALA A CA 1
ATOM 1671 C C . ALA A 1 203 ? 14.619 7.177 -25.601 1.00 98.12 203 ALA A C 1
ATOM 1673 O O . ALA A 1 203 ? 15.698 7.129 -26.188 1.00 98.12 203 ALA A O 1
ATOM 1674 N N . ARG A 1 204 ? 13.511 7.663 -26.182 1.00 98.06 204 ARG A N 1
ATOM 1675 C CA . ARG A 1 204 ? 13.469 8.060 -27.600 1.00 98.06 204 ARG A CA 1
ATOM 1676 C C . ARG A 1 204 ? 14.325 9.285 -27.906 1.00 98.06 204 ARG A C 1
ATOM 1678 O O . ARG A 1 204 ? 15.136 9.256 -28.817 1.00 98.06 204 ARG A O 1
ATOM 1685 N N . ARG A 1 205 ? 14.118 10.385 -27.177 1.00 97.75 205 ARG A N 1
ATOM 1686 C CA . ARG A 1 205 ? 14.657 11.703 -27.557 1.00 97.75 205 ARG A CA 1
ATOM 1687 C C . ARG A 1 205 ? 16.093 11.936 -27.106 1.00 97.75 205 ARG A C 1
ATOM 1689 O O . ARG A 1 205 ? 16.801 12.694 -27.755 1.00 97.75 205 ARG A O 1
ATOM 1696 N N . LYS A 1 206 ? 16.504 11.353 -25.976 1.00 97.75 206 LYS A N 1
ATOM 1697 C CA . LYS A 1 206 ? 17.821 11.620 -25.368 1.00 97.75 206 LYS A CA 1
ATOM 1698 C C . LYS A 1 206 ? 18.801 10.460 -25.492 1.00 97.75 206 LYS A C 1
ATOM 1700 O O . LYS A 1 206 ? 19.990 10.672 -25.285 1.00 97.75 206 LYS A O 1
ATOM 1705 N N . MET A 1 207 ? 18.316 9.249 -25.761 1.00 98.00 207 MET A N 1
ATOM 1706 C CA . MET A 1 207 ? 19.148 8.042 -25.762 1.00 98.00 207 MET A CA 1
ATOM 1707 C C . MET A 1 207 ? 19.096 7.263 -27.075 1.00 98.00 207 MET A C 1
ATOM 1709 O O . MET A 1 207 ? 19.858 6.311 -27.203 1.00 98.00 207 MET A O 1
ATOM 1713 N N . ASP A 1 208 ? 18.218 7.641 -28.011 1.00 97.50 208 ASP A N 1
ATOM 1714 C CA . ASP A 1 208 ? 17.976 6.909 -29.262 1.00 97.50 208 ASP A CA 1
ATOM 1715 C C . ASP A 1 208 ? 17.648 5.418 -29.025 1.00 97.50 208 ASP A C 1
ATOM 1717 O O . ASP A 1 208 ? 18.114 4.512 -29.711 1.00 97.50 208 ASP A O 1
ATOM 1721 N N . ILE A 1 209 ? 16.864 5.146 -27.975 1.00 97.81 209 ILE A N 1
ATOM 1722 C CA . ILE A 1 209 ? 16.390 3.808 -27.609 1.00 97.81 209 ILE A CA 1
ATOM 1723 C C . ILE A 1 209 ? 14.887 3.735 -27.869 1.00 97.81 209 ILE A C 1
ATOM 1725 O O . ILE A 1 209 ? 14.122 4.538 -27.331 1.00 97.81 209 ILE A O 1
ATOM 1729 N N . ASP A 1 210 ? 14.448 2.723 -28.622 1.00 97.31 210 ASP A N 1
ATOM 1730 C CA . ASP A 1 210 ? 13.030 2.377 -28.720 1.00 97.31 210 ASP A CA 1
ATOM 1731 C C . ASP A 1 210 ? 12.527 1.829 -27.366 1.00 97.31 210 ASP A C 1
ATOM 1733 O O . ASP A 1 210 ? 12.989 0.769 -26.934 1.00 97.31 210 ASP A O 1
ATOM 1737 N N . PRO A 1 211 ? 11.570 2.488 -26.683 1.00 95.69 211 PRO A N 1
ATOM 1738 C CA . PRO A 1 211 ? 11.030 2.016 -25.412 1.00 95.69 211 PRO A CA 1
ATOM 1739 C C . PRO A 1 211 ? 10.436 0.606 -25.487 1.00 95.69 211 PRO A C 1
ATOM 1741 O O . PRO A 1 211 ? 10.462 -0.105 -24.485 1.00 95.69 211 PRO A O 1
ATOM 1744 N N . THR A 1 212 ? 9.928 0.178 -26.651 1.00 94.94 212 THR A N 1
ATOM 1745 C CA . THR A 1 212 ? 9.358 -1.172 -26.806 1.00 94.94 212 THR A CA 1
ATOM 1746 C C . THR A 1 212 ? 10.422 -2.269 -26.692 1.00 94.94 212 THR A C 1
ATOM 1748 O O . THR A 1 212 ? 10.121 -3.388 -26.282 1.00 94.94 212 THR A O 1
ATOM 1751 N N . SER A 1 213 ? 11.691 -1.929 -26.943 1.00 96.00 213 SER A N 1
ATOM 1752 C CA . SER A 1 213 ? 12.831 -2.845 -26.814 1.00 96.00 213 SER A CA 1
ATOM 1753 C C . SER A 1 213 ? 13.263 -3.112 -25.365 1.00 96.00 213 SER A C 1
ATOM 1755 O O . SER A 1 213 ? 14.098 -3.983 -25.127 1.00 96.00 213 SER A O 1
ATOM 1757 N N . LEU A 1 214 ? 12.706 -2.394 -24.378 1.00 95.19 214 LEU A N 1
ATOM 1758 C CA . LEU A 1 214 ? 13.089 -2.524 -22.966 1.00 95.19 214 LEU A CA 1
ATOM 1759 C C . LEU A 1 214 ? 12.563 -3.798 -22.285 1.00 95.19 214 LEU A C 1
ATOM 1761 O O . LEU A 1 214 ? 12.970 -4.080 -21.162 1.00 95.19 214 LEU A O 1
ATOM 1765 N N . GLY A 1 215 ? 11.680 -4.567 -22.931 1.00 93.44 215 GLY A N 1
ATOM 1766 C CA . GLY A 1 215 ? 11.208 -5.862 -22.417 1.00 93.44 215 GLY A CA 1
ATOM 1767 C C . GLY A 1 215 ? 10.176 -5.789 -21.282 1.00 93.44 215 GLY A C 1
ATOM 1768 O O . GLY A 1 215 ? 9.745 -6.829 -20.783 1.00 93.44 215 GLY A O 1
ATOM 1769 N N . ILE A 1 216 ? 9.733 -4.587 -20.898 1.00 97.69 216 ILE A N 1
ATOM 1770 C CA . ILE A 1 216 ? 8.644 -4.400 -19.934 1.00 97.69 216 ILE A CA 1
ATOM 1771 C C . ILE A 1 216 ? 7.315 -4.831 -20.565 1.00 97.69 216 ILE A C 1
ATOM 1773 O O . ILE A 1 216 ? 6.834 -4.221 -21.514 1.00 97.69 216 ILE A O 1
ATOM 1777 N N . SER A 1 217 ? 6.701 -5.862 -19.992 1.00 97.19 217 SER A N 1
ATOM 1778 C CA . SER A 1 217 ? 5.416 -6.425 -20.429 1.00 97.19 217 SER A CA 1
ATOM 1779 C C . SER A 1 217 ? 4.245 -6.058 -19.513 1.00 97.19 217 SER A C 1
ATOM 1781 O O . SER A 1 217 ? 3.090 -6.148 -19.922 1.00 97.19 217 SER A O 1
ATOM 1783 N N . LYS A 1 218 ? 4.533 -5.645 -18.271 1.00 97.44 218 LYS A N 1
ATOM 1784 C CA . LYS A 1 218 ? 3.542 -5.321 -17.235 1.00 97.44 218 LYS A CA 1
ATOM 1785 C C . LYS A 1 218 ? 3.909 -4.026 -16.528 1.00 97.44 218 LYS A C 1
ATOM 1787 O O . LYS A 1 218 ? 5.054 -3.844 -16.111 1.00 97.44 218 LYS A O 1
ATOM 1792 N N . ILE A 1 219 ? 2.930 -3.137 -16.388 1.00 96.94 219 ILE A N 1
ATOM 1793 C CA . ILE A 1 219 ? 3.091 -1.854 -15.707 1.00 96.94 219 ILE A CA 1
ATOM 1794 C C . ILE A 1 219 ? 1.916 -1.653 -14.753 1.00 96.94 219 ILE A C 1
ATOM 1796 O O . ILE A 1 219 ? 0.771 -1.550 -15.193 1.00 96.94 219 ILE A O 1
ATOM 1800 N N . THR A 1 220 ? 2.203 -1.554 -13.457 1.00 96.62 220 THR A N 1
ATOM 1801 C CA . THR A 1 220 ? 1.229 -1.104 -12.455 1.00 96.62 220 THR A CA 1
ATOM 1802 C C . THR A 1 220 ? 1.392 0.395 -12.238 1.00 96.62 220 THR A C 1
ATOM 1804 O O . THR A 1 220 ? 2.475 0.860 -11.878 1.00 96.62 220 THR A O 1
ATOM 1807 N N . CYS A 1 221 ? 0.311 1.152 -12.419 1.00 94.88 221 CYS A N 1
ATOM 1808 C CA . CYS A 1 221 ? 0.304 2.598 -12.225 1.00 94.88 221 CYS A CA 1
ATOM 1809 C C . CYS A 1 221 ? -0.476 3.013 -10.969 1.00 94.88 221 CYS A C 1
ATOM 1811 O O . CYS A 1 221 ? -1.535 2.454 -10.690 1.00 94.88 221 CYS A O 1
ATOM 1813 N N . ALA A 1 222 ? 0.028 4.007 -10.231 1.00 92.00 222 ALA A N 1
ATOM 1814 C CA . ALA A 1 222 ? -0.663 4.618 -9.091 1.00 92.00 222 ALA A CA 1
ATOM 1815 C C . ALA A 1 222 ? -0.182 6.060 -8.837 1.00 92.00 222 ALA A C 1
ATOM 1817 O O . ALA A 1 222 ? 0.818 6.500 -9.399 1.00 92.00 222 ALA A O 1
ATOM 1818 N N . GLY A 1 223 ? -0.877 6.783 -7.953 1.00 87.94 223 GLY A N 1
ATOM 1819 C CA . GLY A 1 223 ? -0.469 8.100 -7.439 1.00 87.94 223 GLY A CA 1
ATOM 1820 C C . GLY A 1 223 ? -1.102 9.306 -8.139 1.00 87.94 223 GLY A C 1
ATOM 1821 O O . GLY A 1 223 ? -1.287 10.338 -7.502 1.00 87.94 223 GLY A O 1
ATOM 1822 N N . GLU A 1 224 ? -1.500 9.167 -9.400 1.00 89.38 224 GLU A N 1
ATOM 1823 C CA . GLU A 1 224 ? -2.143 10.215 -10.202 1.00 89.38 224 GLU A CA 1
ATOM 1824 C C . GLU A 1 224 ? -3.073 9.584 -11.256 1.00 89.38 224 GLU A C 1
ATOM 1826 O O . GLU A 1 224 ? -2.889 8.406 -11.591 1.00 89.38 224 GLU A O 1
ATOM 1831 N N . PRO A 1 225 ? -4.078 10.324 -11.766 1.00 84.50 225 PRO A N 1
ATOM 1832 C CA . PRO A 1 225 ? -4.864 9.889 -12.917 1.00 84.50 225 PRO A CA 1
ATOM 1833 C C . PRO A 1 225 ? -3.963 9.634 -14.132 1.00 84.50 225 PRO A C 1
ATOM 1835 O O . PRO A 1 225 ? -3.030 10.400 -14.381 1.00 84.50 225 PRO A O 1
ATOM 1838 N N . GLY A 1 226 ? -4.245 8.550 -14.856 1.00 59.47 226 GLY A N 1
ATOM 1839 C CA . GLY A 1 226 ? -3.592 8.194 -16.118 1.00 59.47 226 GLY A CA 1
ATOM 1840 C C . GLY A 1 226 ? -4.444 8.522 -17.329 1.00 59.47 226 GLY A C 1
ATOM 1841 O O . GLY A 1 226 ? -5.672 8.693 -17.151 1.00 59.47 226 GLY A O 1
#

Radius of gyration: 21.1 Å; Cα contacts (8 Å, |Δi|>4): 313; chains: 1; bounding box: 48×46×52 Å

Mean predicted aligned error: 4.38 Å

Secondary structure (DSSP, 8-state):
--TT--SSSHHHHT--HHHHHHHHHHHHHHHHHHHHHH-HHHHHHHHHTT--GGG--SHHHHTTSPPP-HHHHHHHSSSSSTTTGGG--S-GGG--EEEE---TTSSPPEEEE-HHHHHHHHHHHHHHHHHTT--TT-EEEE-S--SSB-TTHHHHHHHHHTTPEEEE-TTS-HHHHHHHHHHTT--EEEE-HHHHHHHHHHHHHHH---GGGG---EEEE-SS--

Nearest PDB structures (foldseek):
  6he0-assembly1_A-2  TM=9.439E-01  e=2.719E-18  Aquincola tertiaricarbonis
  2y27-assembly1_A  TM=9.603E-01  e=3.310E-16  Burkholderia cenocepacia J2315
  2y4o-assembly1_B  TM=9.299E-01  e=6.279E-16  Burkholderia cenocepacia J2315
  4r1m-assembly2_C  TM=8.915E-01  e=2.912E-16  Bacteroides thetaiotaomicron VPI-5482
  4r1l-assembly2_C  TM=8.942E-01  e=8.111E-16  Bacteroides thetaiotaomicron VPI-5482

pLDDT: mean 93.93, std 7.98, range [51.0, 98.62]

Sequence (226 aa):
MNQGQRCWNPYLETLTREELHRLQLQKFKRIFHWAYTHSRFHRRLYEKAGLTPADITSFEDIRRVPKVDKSMLRDIQGKAPFPYGDALCVPLEEVVEFRQTSGTTGQPVYQPDTWQDWEWWSECWAFVLWAQGYRPGDRVFIPFGYNVFVAFWAGHYAAEKIGCEVVPGGVLDTQARILKIREVRATAMMATPTYILGMAETARRKMDIDPTSLGISKITCAGEPG

Solvent-accessible surface area (backbone atoms only — not comparable to full-atom values): 12782 Å² total; per-residue (Å²): 134,71,96,79,66,79,53,73,51,55,79,73,76,66,49,52,73,66,56,46,50,54,51,50,52,53,50,49,48,51,53,50,37,48,37,47,74,43,7,65,43,48,27,55,55,34,52,76,67,76,49,57,69,83,65,55,81,52,77,71,44,54,73,69,57,78,84,86,54,73,64,62,54,44,75,36,32,79,34,77,61,72,61,57,10,36,61,50,64,64,64,75,88,55,48,74,47,65,30,34,51,90,39,90,88,52,85,54,47,75,46,77,31,34,64,68,53,48,54,49,45,20,51,57,33,28,45,54,40,34,71,69,66,58,44,64,78,37,29,35,37,33,72,48,66,92,58,57,53,56,84,59,53,41,52,48,52,9,37,46,72,60,45,25,46,75,41,87,36,28,87,52,54,69,68,56,39,55,51,46,35,48,74,68,54,22,32,24,37,46,45,37,46,67,56,52,52,52,46,41,50,43,29,45,77,76,63,75,34,65,58,82,75,39,52,64,79,42,77,49,68,48,98,60,90,117